Protein 6WGP (pdb70)

B-factor: mean 25.42, std 8.39, range [12.99, 67.72]

Organism: Xanthomonas campestris pv. campestris (NCBI:txid340)

Radius of gyration: 17.68 Å; Cα contacts (8 Å, |Δi|>4): 531; chains: 1; bounding box: 54×36×42 Å

CATH classification: 3.40.710.10

Structure (mmCIF, N/CA/C/O backbone):
data_6WGP
#
_entry.id   6WGP
#
_cell.length_a   97.262
_cell.length_b   66.894
_cell.length_c   43.895
_cell.angle_alpha   90.000
_cell.angle_beta   112.656
_cell.angle_gamma   90.000
#
_symmetry.space_group_name_H-M   'C 1 2 1'
#
loop_
_entity.id
_entity.type
_entity.pdbx_description
1 polymer Beta-lactamase
2 non-polymer 2-AMINO-2-HYDROXYMETHYL-PROPANE-1,3-DIOL
3 non-polymer 'FORMIC ACID'
4 non-polymer 1,2-ETHANEDIOL
5 water water
#
loop_
_atom_site.group_PDB
_atom_site.id
_atom_site.type_symbol
_atom_site.label_atom_id
_atom_site.label_alt_id
_atom_site.label_comp_id
_atom_site.label_asym_id
_atom_site.label_entity_id
_atom_site.label_seq_id
_atom_site.pdbx_PDB_ins_code
_atom_site.Cartn_x
_atom_site.Cartn_y
_atom_site.Cartn_z
_atom_site.occupancy
_atom_site.B_iso_or_equiv
_atom_site.auth_seq_id
_atom_site.auth_comp_id
_atom_site.auth_asym_id
_atom_site.auth_atom_id
_atom_site.pdbx_PDB_model_num
ATOM 1 N N . VAL A 1 7 ? 52.34377 -15.31210 -8.00931 1.000 65.92805 29 VAL A N 1
ATOM 2 C CA . VAL A 1 7 ? 52.53434 -13.91822 -7.62798 1.000 59.58869 29 VAL A CA 1
ATOM 3 C C . VAL A 1 7 ? 51.31848 -13.38446 -6.87018 1.000 53.19956 29 VAL A C 1
ATOM 4 O O . VAL A 1 7 ? 50.33054 -14.08892 -6.68375 1.000 53.76136 29 VAL A O 1
ATOM 8 N N . VAL A 1 8 ? 51.42006 -12.12898 -6.43632 1.000 45.36728 30 VAL A N 1
ATOM 9 C CA . VAL A 1 8 ? 50.31576 -11.43242 -5.78649 1.000 38.64878 30 VAL A CA 1
ATOM 10 C C . VAL A 1 8 ? 49.21645 -11.16819 -6.80903 1.000 37.07679 30 VAL A C 1
ATOM 11 O O . VAL A 1 8 ? 49.47214 -10.59216 -7.87354 1.000 43.67464 30 VAL A O 1
ATOM 15 N N . ASN A 1 9 ? 47.98675 -11.58043 -6.49703 1.000 31.48004 31 ASN A N 1
ATOM 16 C CA . ASN A 1 9 ? 46.87492 -11.34973 -7.40993 1.000 33.67761 31 ASN A CA 1
ATOM 17 C C . ASN A 1 9 ? 46.01248 -10.17713 -6.94507 1.000 29.72468 31 ASN A C 1
ATOM 18 O O . ASN A 1 9 ? 46.28026 -9.51761 -5.93507 1.000 29.01829 31 ASN A O 1
ATOM 23 N N . VAL A 1 10 ? 44.93167 -9.92942 -7.68803 1.000 33.14672 32 VAL A N 1
ATOM 24 C CA . VAL A 1 10 ? 44.05911 -8.81198 -7.35143 1.000 34.78507 32 VAL A CA 1
ATOM 25 C C . VAL A 1 10 ? 43.31230 -9.06707 -6.04387 1.000 29.14017 32 VAL A C 1
ATOM 26 O O . VAL A 1 10 ? 43.08613 -8.13183 -5.25775 1.000 32.29525 32 VAL A O 1
ATOM 30 N N . ASP A 1 11 ? 42.94808 -10.32609 -5.75602 1.000 29.49618 33 ASP A N 1
ATOM 31 C CA . ASP A 1 11 ? 42.32543 -10.63834 -4.46718 1.000 30.86069 33 ASP A CA 1
ATOM 32 C C . ASP A 1 11 ? 43.29283 -10.38241 -3.31458 1.000 30.09937 33 ASP A C 1
ATOM 33 O O . ASP A 1 11 ? 42.89463 -9.87319 -2.25703 1.000 27.69816 33 ASP A O 1
ATOM 38 N N . ASP A 1 12 ? 44.56449 -10.76085 -3.49562 1.000 27.14540 34 ASP A N 1
ATOM 39 C CA . ASP A 1 12 ? 45.57909 -10.48157 -2.48089 1.000 25.80156 34 ASP A CA 1
ATOM 40 C C . ASP A 1 12 ? 45.69707 -8.98397 -2.23624 1.000 25.39311 34 ASP A C 1
ATOM 41 O O . ASP A 1 12 ? 45.86178 -8.53822 -1.09664 1.000 24.47077 34 ASP A O 1
ATOM 54 N N . LEU A 1 14 ? 43.50969 -6.63456 -2.75207 1.000 22.77689 36 LEU A N 1
ATOM 55 C CA . LEU A 1 14 ? 42.30971 -6.14217 -2.07686 1.000 21.81055 36 LEU A CA 1
ATOM 56 C C . LEU A 1 14 ? 42.34010 -6.46476 -0.58627 1.000 25.08331 36 LEU A C 1
ATOM 57 O O . LEU A 1 14 ? 42.11842 -5.58609 0.25374 1.000 23.41896 36 LEU A O 1
ATOM 62 N N . ARG A 1 15 ? 42.66607 -7.71506 -0.23433 1.000 22.56161 37 ARG A N 1
ATOM 63 C CA A ARG A 1 15 ? 42.76276 -8.07368 1.17656 0.500 24.79236 37 ARG A CA 1
ATOM 64 C CA B ARG A 1 15 ? 42.76174 -8.07401 1.17613 0.500 24.78899 37 ARG A CA 1
ATOM 65 C C . ARG A 1 15 ? 43.83783 -7.25681 1.88092 1.000 22.64387 37 ARG A C 1
ATOM 66 O O . ARG A 1 15 ? 43.64016 -6.80803 3.02146 1.000 23.98553 37 ARG A O 1
ATOM 81 N N . ALA A 1 16 ? 44.98042 -7.04106 1.21278 1.000 21.79485 38 ALA A N 1
ATOM 82 C CA . ALA A 1 16 ? 46.05117 -6.26024 1.83043 1.000 23.01514 38 ALA A CA 1
ATOM 83 C C . ALA A 1 16 ? 45.63389 -4.80884 2.06092 1.000 23.92097 38 ALA A C 1
ATOM 84 O O . ALA A 1 16 ? 45.98544 -4.22325 3.08887 1.000 24.78504 38 ALA A O 1
ATOM 86 N N . ARG A 1 17 ? 44.89220 -4.20472 1.11425 1.000 24.58256 39 ARG A N 1
ATOM 87 C CA . ARG A 1 17 ? 44.44772 -2.82324 1.30883 1.000 23.57432 39 ARG A CA 1
ATOM 88 C C . ARG A 1 17 ? 43.55227 -2.69910 2.53766 1.000 24.11362 39 ARG A C 1
ATOM 89 O O . ARG A 1 17 ? 43.73569 -1.80154 3.37149 1.000 25.34734 39 ARG A O 1
ATOM 97 N N . TRP A 1 18 ? 42.60338 -3.61627 2.68307 1.000 21.35885 40 TRP A N 1
ATOM 98 C CA . TRP A 1 18 ? 41.70662 -3.58609 3.82879 1.000 21.38164 40 TRP A CA 1
ATOM 99 C C . TRP A 1 18 ? 42.47255 -3.82648 5.13319 1.000 20.32638 40 TRP A C 1
ATOM 100 O O . TRP A 1 18 ? 42.14522 -3.23176 6.16780 1.000 22.15428 40 TRP A O 1
ATOM 111 N N . ALA A 1 19 ? 43.50932 -4.66713 5.09101 1.000 20.90730 41 ALA A N 1
ATOM 112 C CA . ALA A 1 19 ? 44.32459 -4.90136 6.27933 1.000 23.98203 41 ALA A CA 1
ATOM 113 C C . ALA A 1 19 ? 45.13939 -3.66221 6.64948 1.000 23.26370 41 ALA A C 1
ATOM 114 O O . ALA A 1 19 ? 45.31543 -3.35722 7.84290 1.000 26.40110 41 ALA A O 1
ATOM 116 N N . GLU A 1 20 ? 45.67127 -2.95256 5.63957 1.000 23.14340 42 GLU A N 1
ATOM 117 C CA . GLU A 1 20 ? 46.42886 -1.72327 5.89393 1.000 25.87062 42 GLU A CA 1
ATOM 118 C C . GLU A 1 20 ? 45.53704 -0.64132 6.49246 1.000 24.16012 42 GLU A C 1
ATOM 119 O O . GLU A 1 20 ? 45.97012 0.09158 7.39453 1.000 27.21294 42 GLU A O 1
ATOM 125 N N . ILE A 1 21 ? 44.31935 -0.47846 5.95308 1.000 22.49639 43 ILE A N 1
ATOM 126 C CA . ILE A 1 21 ? 43.39335 0.49296 6.53289 1.000 22.20887 43 ILE A CA 1
ATOM 127 C C . ILE A 1 21 ? 43.15547 0.18911 8.00215 1.000 24.56978 43 ILE A C 1
ATOM 128 O O . ILE A 1 21 ? 43.27030 1.07183 8.85924 1.000 26.73319 43 ILE A O 1
ATOM 133 N N . GLN A 1 22 ? 42.87082 -1.07811 8.31539 1.000 24.14028 44 GLN A N 1
ATOM 134 C CA . GLN A 1 22 ? 42.62590 -1.48714 9.69799 1.000 22.72591 44 GLN A CA 1
ATOM 135 C C . GLN A 1 22 ? 43.85296 -1.24714 10.57797 1.000 25.56659 44 GLN A C 1
ATOM 136 O O . GLN A 1 22 ? 43.73101 -0.82567 11.73811 1.000 28.53280 44 GLN A O 1
ATOM 142 N N . ARG A 1 23 ? 45.04492 -1.52859 10.05611 1.000 25.59400 45 ARG A N 1
ATOM 143 C CA . ARG A 1 23 ? 46.25925 -1.26450 10.82029 1.000 27.94261 45 ARG A CA 1
ATOM 144 C C . ARG A 1 23 ? 46.38879 0.21601 11.16670 1.000 29.54970 45 ARG A C 1
ATOM 145 O O . ARG A 1 23 ? 46.85130 0.55927 12.26036 1.000 35.53600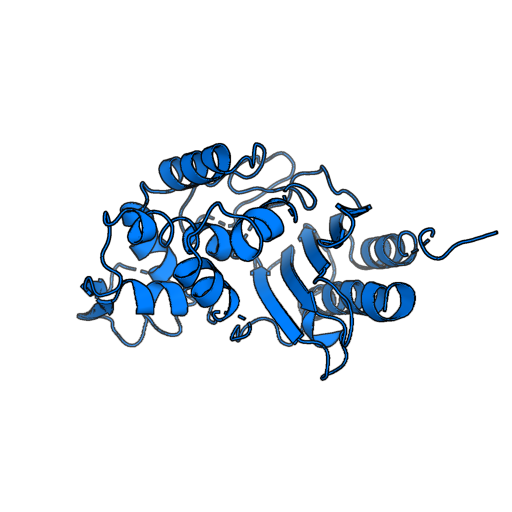 45 ARG A O 1
ATOM 153 N N . GLY A 1 24 ? 45.94461 1.10360 10.27215 1.000 27.40642 46 GLY A N 1
ATOM 154 C CA . GLY A 1 24 ? 46.01344 2.52937 10.54443 1.000 27.27032 46 GLY A CA 1
ATOM 155 C C . GLY A 1 24 ? 44.92724 3.05898 11.46251 1.000 28.47194 46 GLY A C 1
ATOM 156 O O . GLY A 1 24 ? 45.17457 3.98881 12.23706 1.000 32.84438 46 GLY A O 1
ATOM 157 N N . THR A 1 25 ? 43.72554 2.49131 11.40641 1.000 26.78628 47 THR A N 1
ATOM 158 C CA . THR A 1 25 ? 42.64049 3.06399 12.19469 1.000 26.22571 47 THR A CA 1
ATOM 159 C C . THR A 1 25 ? 42.66014 2.62038 13.64613 1.000 30.59182 47 THR A C 1
ATOM 160 O O . THR A 1 25 ? 42.08374 3.30797 14.49251 1.000 30.03747 47 THR A O 1
ATOM 164 N N . GLY A 1 26 ? 43.27279 1.47396 13.94025 1.000 26.62328 48 GLY A N 1
ATOM 165 C CA . GLY A 1 26 ? 43.03790 0.76965 15.18613 1.000 29.34203 48 GLY A CA 1
ATOM 166 C C . GLY A 1 26 ? 41.66705 0.09796 15.11962 1.000 27.65198 48 GLY A C 1
ATOM 167 O O . GLY A 1 26 ? 40.93948 0.20421 14.13124 1.000 30.06341 48 GLY A O 1
ATOM 168 N N . GLY A 1 27 ? 41.32877 -0.64514 16.16736 1.000 31.39905 49 GLY A N 1
ATOM 169 C CA . GLY A 1 27 ? 40.00326 -1.27178 16.17275 1.000 27.88290 49 GLY A CA 1
ATOM 170 C C . GLY A 1 27 ? 39.92290 -2.42616 15.18255 1.000 29.45191 49 GLY A C 1
ATOM 171 O O . GLY A 1 27 ? 40.92440 -3.04120 14.80096 1.000 33.07240 49 GLY A O 1
ATOM 172 N N . ARG A 1 28 ? 38.69584 -2.72090 14.76754 1.000 24.01134 50 ARG A N 1
ATOM 173 C CA . ARG A 1 28 ? 38.42862 -3.78030 13.80426 1.000 21.07356 50 ARG A CA 1
ATOM 174 C C . ARG A 1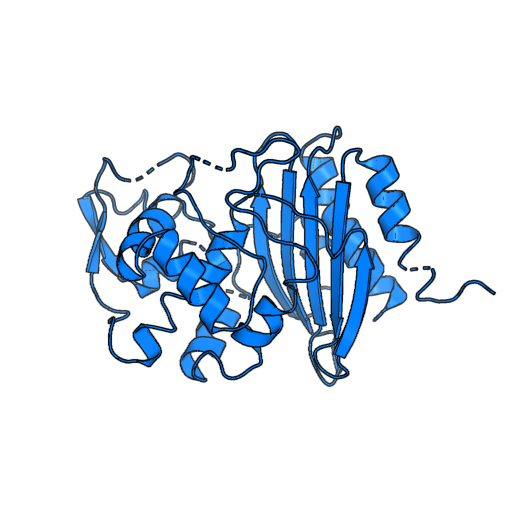 28 ? 37.68081 -3.18769 12.62114 1.000 22.67415 50 ARG A C 1
ATOM 175 O O . ARG A 1 28 ? 36.68316 -2.47688 12.80514 1.000 23.97896 50 ARG A O 1
ATOM 183 N N . LEU A 1 29 ? 38.15138 -3.49407 11.41322 1.000 20.64704 51 LEU A N 1
ATOM 184 C CA . LEU A 1 29 ? 37.43240 -3.14292 10.19329 1.000 19.09165 51 LEU A CA 1
ATOM 185 C C . LEU A 1 29 ? 36.89320 -4.42501 9.58231 1.000 22.19489 51 LEU A C 1
ATOM 186 O O . LEU A 1 29 ? 37.66406 -5.28854 9.15396 1.000 22.24365 51 LEU A O 1
ATOM 191 N N . GLY A 1 30 ? 35.56918 -4.55650 9.54372 1.000 19.89002 52 GLY A N 1
ATOM 192 C CA . GLY A 1 30 ? 34.93877 -5.67035 8.86830 1.000 19.34169 52 GLY A CA 1
ATOM 193 C C . GLY A 1 30 ? 34.36564 -5.20498 7.54715 1.000 20.08125 52 GLY A C 1
ATOM 194 O O . GLY A 1 30 ? 33.71793 -4.16126 7.47512 1.000 20.36649 52 GLY A O 1
ATOM 195 N N . THR A 1 31 ? 34.67706 -5.95296 6.49304 1.000 16.08697 53 THR A N 1
ATOM 196 C CA . THR A 1 31 ? 34.14366 -5.64589 5.17465 1.000 17.01437 53 THR A CA 1
ATOM 197 C C . THR A 1 31 ? 33.63150 -6.90921 4.50541 1.000 17.30373 53 THR A C 1
ATOM 198 O O . THR A 1 31 ? 34.06639 -8.03162 4.80290 1.000 17.87067 53 THR A O 1
ATOM 202 N N . CYS A 1 32 ? 32.70221 -6.69948 3.57515 1.000 16.97433 54 CYS A N 1
ATOM 203 C CA . CYS A 1 32 ? 32.27118 -7.77259 2.69556 1.000 17.33080 54 CYS A CA 1
ATOM 204 C C . CYS A 1 32 ? 31.88395 -7.16041 1.35156 1.000 18.17509 54 CYS A C 1
ATOM 205 O O . CYS A 1 32 ? 31.11064 -6.19720 1.30651 1.000 17.83562 54 CYS A O 1
ATOM 208 N N . LEU A 1 33 ? 32.49010 -7.65818 0.27425 1.000 17.09721 55 LEU A N 1
ATOM 209 C CA . LEU A 1 33 ? 32.10062 -7.30039 -1.08459 1.000 15.32752 55 LEU A CA 1
ATOM 210 C C . LEU A 1 33 ? 31.46987 -8.53211 -1.71676 1.000 16.83007 55 LEU A C 1
ATOM 211 O O . LEU A 1 33 ? 32.09506 -9.59510 -1.76193 1.000 17.63962 55 LEU A O 1
ATOM 216 N N . LEU A 1 34 ? 30.23343 -8.39513 -2.20771 1.000 15.04117 56 LEU A N 1
ATOM 217 C CA . LEU A 1 34 ? 29.46761 -9.50798 -2.76220 1.000 18.93210 56 LEU A CA 1
ATOM 218 C C . LEU A 1 34 ? 28.98679 -9.14635 -4.16181 1.000 18.38306 56 LEU A C 1
ATOM 219 O O . LEU A 1 34 ? 28.29701 -8.14056 -4.34379 1.000 19.26558 56 LEU A O 1
ATOM 224 N N . ASP A 1 35 ? 29.37603 -9.94984 -5.15608 1.000 17.38153 57 ASP A N 1
ATOM 225 C CA . ASP A 1 35 ? 28.95206 -9.71504 -6.53190 1.000 16.44820 57 ASP A CA 1
ATOM 226 C C . ASP A 1 35 ? 27.57305 -10.34506 -6.70795 1.000 18.65985 57 ASP A C 1
ATOM 227 O O . ASP A 1 35 ? 27.42993 -11.57303 -6.62429 1.000 21.49019 57 ASP A O 1
ATOM 232 N N . SER A 1 36 ? 26.53338 -9.51756 -6.92627 1.000 17.13619 58 SER A N 1
ATOM 233 C CA . SER A 1 36 ? 25.18273 -10.08052 -7.01921 1.000 19.86731 58 SER A CA 1
ATOM 234 C C . SER A 1 36 ? 24.96500 -10.83951 -8.31680 1.000 19.31860 58 SER A C 1
ATOM 235 O O . SER A 1 36 ? 23.95229 -11.54298 -8.44559 1.000 23.31485 58 SER A O 1
ATOM 238 N N . GLY A 1 37 ? 25.87566 -10.70721 -9.26717 1.000 19.85952 59 GLY A N 1
ATOM 239 C CA . GLY A 1 37 ? 25.73494 -11.41052 -10.53027 1.000 21.22639 59 GLY A CA 1
ATOM 240 C C . GLY A 1 37 ? 26.23550 -12.83506 -10.45597 1.000 26.64713 59 GLY A C 1
ATOM 241 O O . GLY A 1 37 ? 25.54304 -13.77168 -10.86184 1.000 32.70615 59 GLY A O 1
ATOM 242 N N . SER A 1 38 ? 27.43662 -13.01461 -9.91163 1.000 20.53753 60 SER A N 1
ATOM 243 C CA . SER A 1 38 ? 28.07208 -14.32009 -9.87198 1.000 21.89081 60 SER A CA 1
ATOM 244 C C . SER A 1 38 ? 28.02312 -14.97839 -8.50021 1.000 21.60300 60 SER A C 1
ATOM 245 O O . SER A 1 38 ? 28.25503 -16.19275 -8.41207 1.000 22.99175 60 SER A O 1
ATOM 248 N N . GLY A 1 39 ? 27.73304 -14.22214 -7.44176 1.000 20.54192 61 GLY A N 1
ATOM 249 C CA . GLY A 1 39 ? 27.81231 -14.72321 -6.07586 1.000 20.85679 61 GLY A CA 1
ATOM 250 C C . GLY A 1 39 ? 29.20775 -14.72197 -5.47951 1.000 18.17850 61 GLY A C 1
ATOM 251 O O . GLY A 1 39 ? 29.36797 -15.08579 -4.30584 1.000 21.86306 61 GLY A O 1
ATOM 252 N N . TRP A 1 40 ? 30.21745 -14.32743 -6.23748 1.000 19.98705 62 TRP A N 1
ATOM 253 C CA . TRP A 1 40 ? 31.55473 -14.24754 -5.67369 1.000 18.83566 62 TRP A CA 1
ATOM 254 C C . TRP A 1 40 ? 31.57712 -13.27697 -4.49664 1.000 19.35573 62 TRP A C 1
ATOM 255 O O . TRP A 1 40 ? 30.90101 -12.24524 -4.50862 1.000 18.34982 62 TRP A O 1
ATOM 266 N N . ARG A 1 41 ? 32.38019 -13.60576 -3.48190 1.000 19.19361 63 ARG A N 1
ATOM 267 C CA . ARG A 1 41 ? 32.39399 -12.84930 -2.23388 1.000 16.55369 63 ARG A CA 1
ATOM 268 C C . ARG A 1 41 ? 33.80904 -12.78111 -1.67630 1.000 21.63327 63 ARG A C 1
ATOM 269 O O . ARG A 1 41 ? 34.55678 -13.76012 -1.75511 1.000 24.09374 63 ARG A O 1
ATOM 277 N N . ILE A 1 42 ? 34.17953 -11.63016 -1.10775 1.000 18.43953 64 ILE A N 1
ATOM 278 C CA . ILE A 1 42 ? 35.47362 -11.49574 -0.42965 1.000 18.10594 64 ILE A CA 1
ATOM 279 C C . ILE A 1 42 ? 35.30919 -10.51913 0.72841 1.000 19.29693 64 ILE A C 1
ATOM 280 O O . ILE A 1 42 ? 34.44392 -9.64085 0.69729 1.000 21.14630 64 ILE A O 1
ATOM 285 N N . GLY A 1 43 ? 36.13620 -10.66648 1.76771 1.000 18.84963 65 GLY A N 1
ATOM 286 C CA . GLY A 1 43 ? 35.87381 -9.81841 2.91482 1.000 19.54655 65 GLY A CA 1
ATOM 287 C C . GLY A 1 43 ? 37.02871 -9.85231 3.88923 1.000 20.41869 65 GLY A C 1
ATOM 288 O O . GLY A 1 43 ? 38.02846 -10.54692 3.68463 1.000 23.37540 65 GLY A O 1
ATOM 289 N N . GLN A 1 44 ? 36.86353 -9.07074 4.95714 1.000 19.95441 66 GLN A N 1
ATOM 290 C CA . GLN A 1 44 ? 37.77360 -9.06784 6.09467 1.000 19.90422 66 GLN A CA 1
ATOM 291 C C . GLN A 1 44 ? 36.91087 -9.10144 7.34271 1.000 18.95537 66 GLN A C 1
ATOM 292 O O . GLN A 1 44 ? 35.95754 -8.31708 7.46236 1.000 20.53186 66 GLN A O 1
ATOM 298 N N . ARG A 1 45 ? 37.23418 -10.00999 8.26566 1.000 19.49482 67 ARG A N 1
ATOM 299 C CA . ARG A 1 45 ? 36.42855 -10.20238 9.46886 1.000 20.47472 67 ARG A CA 1
ATOM 300 C C . ARG A 1 45 ? 34.95062 -10.37370 9.13805 1.000 20.56419 67 ARG A C 1
ATOM 301 O O . ARG A 1 45 ? 34.06871 -9.93835 9.90721 1.000 22.02629 67 ARG A O 1
ATOM 309 N N . GLU A 1 46 ? 34.66421 -11.00699 7.99344 1.000 21.64477 68 GLU A N 1
ATOM 310 C CA . GLU A 1 46 ? 33.29992 -10.93173 7.47303 1.000 20.82961 68 GLU A CA 1
ATOM 311 C C . GLU A 1 46 ? 32.27519 -11.70132 8.31056 1.000 21.07826 68 GLU A C 1
ATOM 312 O O . GLU A 1 46 ? 31.07333 -11.46634 8.15291 1.000 22.42815 68 GLU A O 1
ATOM 318 N N . ASN A 1 47 ? 32.70932 -12.58403 9.20430 1.000 21.60265 69 ASN A N 1
ATOM 319 C CA . ASN A 1 47 ? 31.80007 -13.34813 10.04757 1.000 26.16257 69 ASN A CA 1
ATOM 320 C C . ASN A 1 47 ? 31.81595 -12.89281 11.50027 1.000 26.96354 69 ASN A C 1
ATOM 321 O O . ASN A 1 47 ? 31.14920 -13.51347 12.34368 1.000 31.36948 69 ASN A O 1
ATOM 326 N N . GLU A 1 48 ? 32.52648 -11.80995 11.80989 1.000 22.77570 70 GLU A N 1
ATOM 327 C CA 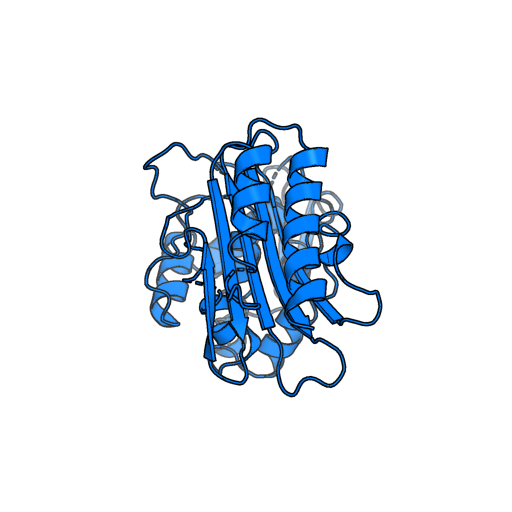. GLU A 1 48 ? 32.57805 -11.26164 13.15755 1.000 25.79374 70 GLU A CA 1
ATOM 328 C C . GLU A 1 48 ? 31.42910 -10.27930 13.38599 1.000 20.88947 70 GLU A C 1
ATOM 329 O O . GLU A 1 48 ? 30.93044 -9.64173 12.45541 1.000 20.36053 70 GLU A O 1
ATOM 335 N N . ARG A 1 49 ? 31.03086 -10.15096 14.65391 1.000 24.28751 71 ARG A N 1
ATOM 336 C CA . ARG A 1 49 ? 29.94865 -9.25168 15.01647 1.000 23.18160 71 ARG A CA 1
ATOM 337 C C . ARG A 1 49 ? 30.42967 -7.80993 15.16229 1.000 20.33509 71 ARG A C 1
ATOM 338 O O . ARG A 1 49 ? 31.48192 -7.54485 15.77231 1.000 23.92083 71 ARG A O 1
ATOM 346 N N . PHE A 1 50 ? 29.65148 -6.88384 14.59738 1.000 20.79628 72 PHE A N 1
ATOM 347 C CA . PHE A 1 50 ? 29.86140 -5.45214 14.74814 1.000 19.31900 72 PHE A CA 1
ATOM 348 C C . PHE A 1 50 ? 28.55627 -4.78126 15.14903 1.000 20.61432 72 PHE A C 1
ATOM 349 O O . PHE A 1 50 ? 27.48356 -5.20134 14.70891 1.000 21.27870 72 PHE A O 1
ATOM 357 N N . PRO A 1 51 ? 28.62751 -3.67743 15.89073 1.000 19.58204 73 PRO A N 1
ATOM 358 C CA . PRO A 1 51 ? 27.41267 -2.90688 16.18910 1.000 20.08245 73 PRO A CA 1
ATOM 359 C C . PRO A 1 51 ? 26.90051 -2.21675 14.93283 1.000 20.59145 73 PRO A C 1
ATOM 360 O O . PRO A 1 51 ? 27.67897 -1.68278 14.13507 1.000 20.39822 73 PRO A O 1
ATOM 372 N N . CYS A 1 53 ? 24.76448 0.43968 14.63543 1.000 19.36788 75 CYS A N 1
ATOM 373 C CA . CYS A 1 53 ? 24.36216 1.84443 14.68275 1.000 20.15044 75 CYS A CA 1
ATOM 374 C C . CYS A 1 53 ? 23.24094 2.08328 13.67223 1.000 19.35426 75 CYS A C 1
ATOM 375 O O . CYS A 1 53 ? 22.44246 1.17806 13.43421 1.000 19.07502 75 CYS A O 1
ATOM 378 N N . SER A 1 54 ? 23.21091 3.24418 13.00620 1.000 17.90380 76 SER A N 1
ATOM 379 C CA . SER A 1 54 ? 22.07712 3.54045 12.12509 1.000 18.18367 76 SER A CA 1
ATOM 380 C C . SER A 1 54 ? 21.96076 2.64569 10.89925 1.000 17.18561 76 SER A C 1
ATOM 381 O O . SER A 1 54 ? 20.98241 2.79799 10.15416 1.000 16.94126 76 SER A O 1
ATOM 384 N N . THR A 1 55 ? 22.90049 1.73027 10.63442 1.000 17.22406 77 THR A N 1
ATOM 385 C CA . THR A 1 55 ? 22.64084 0.85066 9.50475 1.000 16.89449 77 THR A CA 1
ATOM 386 C C . THR A 1 55 ? 21.41968 -0.02778 9.71546 1.000 18.58749 77 THR A C 1
ATOM 387 O O . THR A 1 55 ? 20.86001 -0.52285 8.72381 1.000 19.17426 77 THR A O 1
ATOM 391 N N . PHE A 1 56 ? 20.96075 -0.21156 10.96486 1.000 18.09290 78 PHE A N 1
ATOM 392 C CA . PHE A 1 56 ? 19.75353 -0.98860 11.17477 1.000 18.01264 78 PHE A CA 1
ATOM 393 C C . PHE A 1 56 ? 18.55720 -0.35259 10.49127 1.000 19.53116 78 PHE A C 1
ATOM 394 O O . PHE A 1 56 ? 17.56132 -1.04345 10.26257 1.000 19.69263 78 PHE A O 1
ATOM 402 N N . LYS A 1 57 ? 18.60679 0.95623 10.21352 1.000 16.12232 79 LYS A N 1
ATOM 403 C CA . LYS A 1 57 ? 17.43104 1.61327 9.63300 1.000 14.71268 79 LYS A CA 1
ATOM 404 C C . LYS A 1 57 ? 17.08871 1.07304 8.25745 1.000 17.78149 79 LYS A C 1
ATOM 405 O O . LYS A 1 57 ? 15.91652 1.10747 7.85852 1.000 16.72784 79 LYS A O 1
ATOM 411 N N . PHE A 1 58 ? 18.08928 0.60998 7.50040 1.000 14.97075 80 PHE A N 1
ATOM 412 C CA . PHE A 1 58 ? 17.82275 -0.08342 6.24660 1.000 15.22654 80 PHE A CA 1
ATOM 413 C C . PHE A 1 58 ? 16.89596 -1.28129 6.45520 1.000 15.99392 80 PHE A C 1
ATOM 414 O O . PHE A 1 58 ? 15.90799 -1.45658 5.71480 1.000 15.44595 80 PHE A O 1
ATOM 422 N N . VAL A 1 59 ? 17.19245 -2.12011 7.45565 1.000 17.15495 81 VAL A N 1
ATOM 423 C CA . VAL A 1 59 ? 16.34082 -3.29198 7.65048 1.000 16.70018 81 VAL A CA 1
ATOM 424 C C . VAL A 1 59 ? 14.99391 -2.89789 8.24696 1.00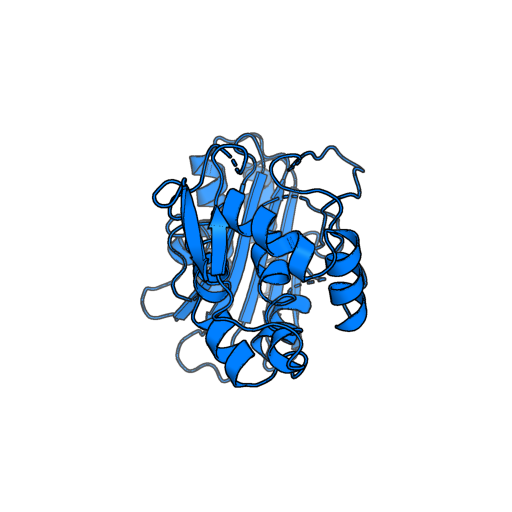0 17.35066 81 VAL A C 1
ATOM 425 O O . VAL A 1 59 ? 13.98602 -3.54121 7.96001 1.000 18.61225 81 VAL A O 1
ATOM 429 N N . LEU A 1 60 ? 14.94897 -1.83850 9.05700 1.000 15.19213 82 LEU A N 1
ATOM 430 C CA . LEU A 1 60 ? 13.66436 -1.37162 9.57996 1.000 14.96656 82 LEU A CA 1
ATOM 431 C C . LEU A 1 60 ? 12.75653 -0.90629 8.44168 1.000 15.55346 82 LEU A C 1
ATOM 432 O O . LEU A 1 60 ? 11.56263 -1.24193 8.40256 1.000 16.90829 82 LEU A O 1
ATOM 437 N N . ALA A 1 61 ? 13.28886 -0.10942 7.51189 1.000 15.76088 83 ALA A N 1
ATOM 438 C CA . ALA A 1 61 ? 12.43971 0.34056 6.40249 1.000 16.61583 83 ALA A CA 1
ATOM 439 C C . ALA A 1 61 ? 11.96381 -0.83789 5.55689 1.000 15.53896 83 ALA A C 1
ATOM 440 O O . ALA A 1 61 ? 10.79635 -0.87020 5.10950 1.000 15.68754 83 ALA A O 1
ATOM 442 N N . ALA A 1 62 ? 12.84233 -1.83302 5.35373 1.000 16.42551 84 ALA A N 1
ATOM 443 C CA A ALA A 1 62 ? 12.45201 -3.04235 4.63381 0.500 17.31765 84 ALA A CA 1
ATOM 444 C CA B ALA A 1 62 ? 12.45201 -3.04235 4.63381 0.500 17.31765 84 ALA A CA 1
ATOM 445 C C . ALA A 1 62 ? 11.33753 -3.80112 5.34858 1.000 17.71558 84 ALA A C 1
ATOM 446 O O . ALA A 1 62 ? 10.41342 -4.29995 4.69867 1.000 16.34870 84 ALA A O 1
ATOM 449 N N . ALA A 1 63 ? 11.42362 -3.91775 6.68333 1.000 15.56114 85 ALA A N 1
ATOM 450 C CA . ALA A 1 63 ? 10.36633 -4.56722 7.45901 1.000 14.93369 85 ALA A CA 1
ATOM 451 C C . ALA A 1 63 ? 9.03457 -3.83389 7.30332 1.000 17.32350 85 ALA A C 1
ATOM 452 O O . ALA A 1 63 ? 7.96345 -4.46717 7.22308 1.000 18.54736 85 ALA A O 1
ATOM 454 N N . VAL A 1 64 ? 9.07935 -2.49469 7.25965 1.000 16.36177 86 VAL A N 1
ATOM 455 C CA . VAL A 1 64 ? 7.85497 -1.72790 7.07469 1.000 16.19199 86 VAL A CA 1
ATOM 456 C C . VAL A 1 64 ? 7.27759 -2.03357 5.70397 1.000 14.95748 86 VAL A C 1
ATOM 457 O O . VAL A 1 64 ? 6.06331 -2.28071 5.54329 1.000 18.02246 86 VAL A O 1
ATOM 461 N N . LEU A 1 65 ? 8.14524 -2.05035 4.68512 1.000 14.61146 87 LEU A N 1
ATOM 462 C CA . LEU A 1 65 ? 7.64820 -2.31622 3.32783 1.000 14.57469 87 LEU A CA 1
ATOM 463 C C . LEU A 1 65 ? 7.10729 -3.73225 3.18310 1.000 17.29379 87 LEU A C 1
ATOM 464 O O . LEU A 1 65 ? 6.14783 -3.95165 2.41934 1.000 18.36028 87 LEU A O 1
ATOM 469 N N . GLN A 1 66 ? 7.66425 -4.69964 3.90523 1.000 18.08113 88 GLN A N 1
ATOM 470 C CA A GLN A 1 66 ? 7.10792 -6.03801 3.79289 0.430 17.36741 88 GLN A CA 1
ATOM 471 C CA B GLN A 1 66 ? 7.13536 -6.06225 3.86632 0.570 16.94920 88 GLN A CA 1
ATOM 472 C C . GLN A 1 66 ? 5.69313 -6.09218 4.34729 1.000 18.11212 88 GLN A C 1
ATOM 473 O O . GLN A 1 66 ? 4.85252 -6.80498 3.78824 1.000 19.78333 88 GLN A O 1
ATOM 484 N N . ARG A 1 67 ? 5.39327 -5.31753 5.39514 1.000 17.09339 89 ARG A N 1
ATOM 485 C CA . ARG A 1 67 ? 4.01517 -5.25522 5.87151 1.000 16.78029 89 ARG A CA 1
ATOM 486 C C . ARG A 1 67 ? 3.13149 -4.54524 4.85565 1.000 18.36872 89 ARG A C 1
ATOM 487 O O . ARG A 1 67 ? 1.96634 -4.91568 4.67272 1.000 21.49036 89 ARG A O 1
ATOM 495 N N . VAL A 1 68 ? 3.67433 -3.52402 4.18543 1.000 19.28125 90 VAL A N 1
ATOM 496 C CA . VAL A 1 68 ? 2.94244 -2.87194 3.10109 1.000 18.91599 90 VAL A CA 1
ATOM 497 C C . VAL A 1 68 ? 2.62812 -3.87398 1.99600 1.000 17.86620 90 VAL A C 1
ATOM 498 O O . VAL A 1 68 ? 1.49677 -3.90678 1.45987 1.000 20.15205 90 VAL A O 1
ATOM 502 N N . ASP A 1 69 ? 3.61254 -4.71443 1.64333 1.000 19.17122 91 ASP A N 1
ATOM 503 C CA . ASP A 1 69 ? 3.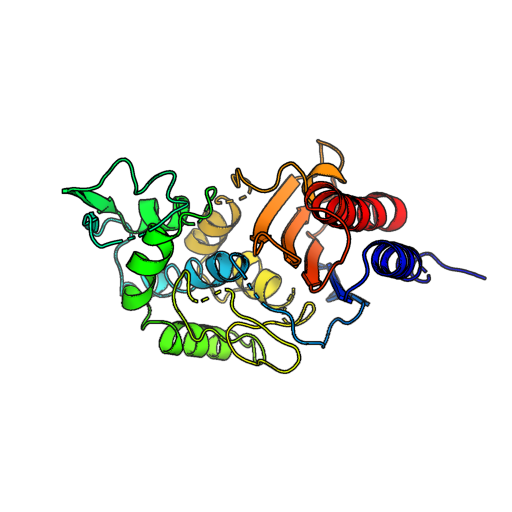44171 -5.71738 0.58237 1.000 19.60443 91 ASP A CA 1
ATOM 504 C C . ASP A 1 69 ? 2.30207 -6.69349 0.87353 1.000 20.03515 91 ASP A C 1
ATOM 505 O O . ASP A 1 69 ? 1.73889 -7.28679 -0.05712 1.000 22.87987 91 ASP A O 1
ATOM 510 N N . LYS A 1 70 ? 2.00022 -6.92172 2.14398 1.000 22.42502 92 LYS A N 1
ATOM 511 C CA . LYS A 1 70 ? 0.95028 -7.82442 2.57008 1.000 27.39724 92 LYS A CA 1
ATOM 512 C C . LYS A 1 70 ? -0.34770 -7.08754 2.85303 1.000 24.09268 92 LYS A C 1
ATOM 513 O O . LYS A 1 70 ? -1.31016 -7.70578 3.33740 1.000 25.17828 92 LYS A O 1
ATOM 518 N N . GLY A 1 71 ? -0.39479 -5.77441 2.60564 1.000 21.32192 93 GLY A N 1
ATOM 519 C CA . GLY A 1 71 ? -1.63368 -5.04569 2.83548 1.000 21.04869 93 GLY A CA 1
ATOM 520 C C . GLY A 1 71 ? -1.95991 -4.83558 4.29821 1.000 21.99221 93 GLY A C 1
ATOM 521 O O . GLY A 1 71 ? -3.10615 -4.53251 4.63780 1.000 22.93077 93 GLY A O 1
ATOM 522 N N . GLU A 1 72 ? -0.96629 -4.98445 5.18217 1.000 23.04172 94 GLU A N 1
ATOM 523 C CA . GLU A 1 72 ? -1.17190 -4.84640 6.61248 1.000 21.57572 94 GLU A CA 1
ATOM 524 C C . GLU A 1 72 ? -0.87170 -3.44910 7.13243 1.000 25.33330 94 GLU A C 1
ATOM 525 O O . GLU A 1 72 ? -1.27865 -3.12699 8.24557 1.000 29.01028 94 GLU A O 1
ATOM 531 N N . LEU A 1 73 ? -0.14987 -2.63353 6.37261 1.000 25.63394 95 LEU A N 1
ATOM 532 C CA A LEU A 1 73 ? 0.13104 -1.26237 6.75473 0.490 22.19013 95 LEU A CA 1
ATOM 533 C CA B LEU A 1 73 ? 0.17491 -1.26244 6.74330 0.510 22.29976 95 LEU A CA 1
ATOM 534 C C . LEU A 1 73 ? -0.04838 -0.37560 5.53332 1.000 20.68376 95 LEU A C 1
ATOM 535 O O . LEU A 1 73 ? 0.25690 -0.78037 4.40660 1.000 22.05965 95 LEU A O 1
ATOM 544 N N . ARG A 1 74 ? -0.53980 0.83772 5.77130 1.000 21.13988 96 ARG A N 1
ATOM 545 C CA . ARG A 1 74 ? -0.69715 1.84340 4.72392 1.000 21.72770 96 ARG A CA 1
ATOM 546 C C . ARG A 1 74 ? 0.46087 2.82853 4.78374 1.000 20.34987 96 ARG A C 1
ATOM 547 O O . ARG A 1 74 ? 0.77980 3.35536 5.85652 1.000 22.15734 96 ARG A O 1
ATOM 555 N N . LEU A 1 75 ? 1.11849 3.04302 3.63537 1.000 22.35986 97 LEU A N 1
ATOM 556 C CA . LEU A 1 75 ? 2.17687 4.04893 3.55819 1.000 23.66949 97 LEU A CA 1
ATOM 557 C C . LEU A 1 75 ? 1.65274 5.44859 3.84960 1.000 25.38113 97 LEU A C 1
ATOM 558 O O . LEU A 1 75 ? 2.42071 6.30806 4.27829 1.000 21.83295 97 LEU A O 1
ATOM 563 N N . THR A 1 76 ? 0.35661 5.69026 3.66450 1.000 23.62882 98 THR A N 1
ATOM 564 C CA . THR A 1 76 ? -0.23236 6.99637 3.91410 1.000 23.12867 98 THR A CA 1
ATOM 565 C C . THR A 1 76 ? -0.75937 7.15768 5.33643 1.000 25.54533 98 THR A C 1
ATOM 566 O O . THR A 1 76 ? -1.27590 8.23545 5.66433 1.000 26.57826 98 THR A O 1
ATOM 570 N N . GLN A 1 77 ? -0.62040 6.14351 6.20000 1.000 21.43896 99 GLN A N 1
ATOM 571 C CA . GLN A 1 77 ? -1.06926 6.29675 7.58267 1.000 21.80927 99 GLN A CA 1
ATOM 572 C C . GLN A 1 77 ? -0.29254 7.42392 8.25394 1.000 24.97678 99 GLN A C 1
ATOM 573 O O . GLN A 1 77 ? 0.94763 7.46315 8.20046 1.000 22.18789 99 GLN A O 1
ATOM 579 N N . GLN A 1 78 ? -1.02567 8.34781 8.86244 1.000 27.36400 100 GLN A N 1
ATOM 580 C CA . GLN A 1 78 ? -0.42886 9.46932 9.57326 1.000 22.68028 100 GLN A CA 1
ATOM 581 C C . GLN A 1 78 ? -0.05423 9.05657 10.99041 1.000 23.41015 100 GLN A C 1
ATOM 582 O O . GLN A 1 78 ? -0.88788 8.54183 11.74776 1.000 25.73323 100 GLN A O 1
ATOM 588 N N . ILE A 1 79 ? 1.19213 9.32994 11.36308 1.000 21.16211 101 ILE A N 1
ATOM 589 C CA . ILE A 1 79 ? 1.73913 9.00293 12.67881 1.000 21.21174 101 ILE A CA 1
ATOM 590 C C . ILE A 1 79 ? 1.99175 10.31934 13.40331 1.000 26.19647 101 ILE A C 1
ATOM 591 O O . ILE A 1 79 ? 2.70179 11.19137 12.88151 1.000 25.71962 101 ILE A O 1
ATOM 596 N N . LYS A 1 80 ? 1.42838 10.46338 14.60425 1.000 24.93418 102 LYS A N 1
ATOM 597 C CA . LYS A 1 80 ? 1.63960 11.67779 15.38113 1.000 25.85371 102 LYS A CA 1
ATOM 598 C C . LYS A 1 80 ? 3.08934 11.77870 15.84511 1.000 25.59169 102 LYS A C 1
ATOM 599 O O . LYS A 1 80 ? 3.70611 10.78405 16.24132 1.000 27.08931 102 LYS A O 1
ATOM 603 N N . ILE A 1 81 ? 3.64340 12.98629 15.76281 1.000 25.67388 103 ILE A N 1
ATOM 604 C CA . ILE A 1 81 ? 4.98396 13.27444 16.25634 1.000 23.14369 103 ILE A CA 1
ATOM 605 C C . ILE A 1 81 ? 4.83384 14.16080 17.48209 1.000 28.71111 103 ILE A C 1
ATOM 606 O O . ILE A 1 81 ? 4.31772 15.28202 17.38983 1.000 28.59588 103 ILE A O 1
ATOM 611 N N . ARG A 1 82 ? 5.28659 13.66141 18.62260 1.000 27.31604 104 ARG A N 1
ATOM 612 C CA . ARG A 1 82 ? 5.12033 14.33995 19.89341 1.000 28.69327 104 ARG A CA 1
ATOM 613 C C . ARG A 1 82 ? 6.45925 14.86032 20.40239 1.000 30.03642 104 ARG A C 1
ATOM 614 O O . ARG A 1 82 ? 7.52679 14.36769 20.03401 1.000 29.22360 104 ARG A O 1
ATOM 618 N N . ALA A 1 83 ? 6.39079 15.87403 21.26706 1.000 32.13644 105 ALA A N 1
ATOM 619 C CA . ALA A 1 83 ? 7.61352 16.43688 21.83661 1.000 34.33751 105 ALA A CA 1
ATOM 620 C C . ALA A 1 83 ? 8.44363 15.37198 22.54737 1.000 33.54196 105 ALA A C 1
ATOM 621 O O . ALA A 1 83 ? 9.67926 15.39079 22.48815 1.000 33.99688 105 ALA A O 1
ATOM 623 N N . SER A 1 84 ? 7.78330 14.43127 23.22214 1.000 30.56814 106 SER A N 1
ATOM 624 C CA . SER A 1 84 ? 8.49343 13.37930 23.93609 1.000 33.84567 106 SER A CA 1
ATOM 625 C C . SER A 1 84 ? 9.19705 12.39556 23.00444 1.000 28.67477 106 SER A C 1
ATOM 626 O O . SER A 1 84 ? 10.01514 11.60235 23.48584 1.000 34.49055 106 SER A O 1
ATOM 629 N N . ASP A 1 85 ? 8.86684 12.39151 21.70379 1.000 22.80676 107 ASP A N 1
ATOM 630 C CA . ASP A 1 85 ? 9.57124 11.55092 20.74242 1.000 22.83188 107 ASP A CA 1
ATOM 631 C C . ASP A 1 85 ? 10.90637 12.13849 20.30955 1.000 27.50800 107 ASP A C 1
ATOM 632 O O . ASP A 1 85 ? 11.67489 11.44493 19.64111 1.000 25.37722 107 ASP A O 1
ATOM 645 N N . LEU A 1 87 ? 14.72255 13.47509 19.81642 1.000 24.50925 109 LEU A N 1
ATOM 646 C CA . LEU A 1 87 ? 16.08694 13.09829 20.12507 1.000 29.99737 109 LEU A CA 1
ATOM 647 C C . LEU A 1 87 ? 16.99708 13.98481 19.28756 1.000 30.82438 109 LEU A C 1
ATOM 648 O O . LEU A 1 87 ? 16.54584 14.65696 18.35467 1.000 32.08342 109 LEU A O 1
ATOM 653 N N . GLU A 1 88 ? 18.29706 13.92184 19.59497 1.000 29.57642 110 GLU A N 1
ATOM 654 C CA . GLU A 1 88 ? 19.30225 14.81282 19.02014 1.000 37.94562 110 GLU A CA 1
ATOM 655 C C . GLU A 1 88 ? 19.17725 15.03231 17.51051 1.000 46.42343 110 GLU A C 1
ATOM 656 O O . GLU A 1 88 ? 19.02620 16.17130 17.04917 1.000 53.92292 110 GLU A O 1
ATOM 659 N N . HIS A 1 89 ? 19.26654 13.96097 16.72159 1.000 38.94765 111 HIS A N 1
ATOM 660 C CA . HIS A 1 89 ? 19.39029 14.06843 15.26354 1.000 29.48203 111 HIS A CA 1
ATOM 661 C C . HIS A 1 89 ? 18.06561 13.68643 14.60709 1.000 28.92676 111 HIS A C 1
ATOM 662 O O . HIS A 1 89 ? 17.74996 12.50315 14.47115 1.000 29.95838 111 HIS A O 1
ATOM 669 N N . ALA A 1 90 ? 17.33038 14.68329 14.13876 1.000 23.05746 112 ALA A N 1
ATOM 670 C CA . ALA A 1 90 ? 15.94153 14.47981 13.74662 1.000 21.32579 112 ALA A CA 1
ATOM 671 C C . ALA A 1 90 ? 15.61835 15.45458 12.62584 1.000 21.98761 112 ALA A C 1
ATOM 672 O O . ALA A 1 90 ? 14.74061 16.30689 12.78531 1.000 23.48347 112 ALA A O 1
ATOM 674 N N . PRO A 1 91 ? 16.32271 15.39040 11.49136 1.000 21.55834 113 PRO A N 1
ATOM 675 C CA . PRO A 1 91 ? 16.23365 16.49990 10.52820 1.000 24.22918 113 PRO A CA 1
ATOM 676 C C . PRO A 1 91 ? 14.84492 16.74081 9.97181 1.000 25.32863 113 PRO A C 1
ATOM 677 O O . PRO A 1 91 ? 14.52953 17.88927 9.62805 1.000 24.88966 113 PRO A O 1
ATOM 681 N N . VAL A 1 92 ? 14.02052 15.70425 9.84008 1.000 21.76545 114 VAL A N 1
ATOM 682 C CA . VAL A 1 92 ? 12.65422 15.88739 9.35224 1.000 20.59256 114 VAL A CA 1
ATOM 683 C C . VAL A 1 92 ? 11.66425 15.99681 10.50153 1.000 20.33465 114 VAL A C 1
ATOM 684 O O . VAL A 1 92 ? 10.87566 16.94511 10.56268 1.000 22.74160 114 VAL A O 1
ATOM 688 N N . THR A 1 93 ? 11.70529 15.04185 11.43678 1.000 21.06620 115 THR A N 1
ATOM 689 C CA . THR A 1 93 ? 10.67279 14.99497 12.46903 1.000 20.49389 115 THR A CA 1
ATOM 690 C C . THR A 1 93 ? 10.72010 16.21364 13.38285 1.000 22.88409 115 THR A C 1
ATOM 691 O O . THR A 1 93 ? 9.67866 16.61606 13.91814 1.000 21.55191 115 THR A O 1
ATOM 695 N N . GLU A 1 94 ? 11.89973 16.83259 13.57167 1.000 22.05881 116 GLU A N 1
ATOM 696 C CA . GLU A 1 94 ? 11.95870 17.99059 14.46420 1.000 23.29032 116 GLU A CA 1
ATOM 697 C C . GLU A 1 94 ? 11.15868 19.15827 13.92366 1.000 24.07911 116 GLU A C 1
ATOM 698 O O . GLU A 1 94 ? 10.76990 20.03980 14.69442 1.000 28.63421 116 GLU A O 1
ATOM 704 N N . ARG A 1 95 ? 10.87520 19.16560 12.62932 1.000 25.10590 117 ARG A N 1
ATOM 705 C CA A ARG A 1 95 ? 10.08005 20.22117 12.02499 0.580 27.46877 117 ARG A CA 1
ATOM 706 C CA B ARG A 1 95 ? 10.08041 20.21951 12.02242 0.420 27.49012 117 ARG A CA 1
ATOM 707 C C . ARG A 1 95 ? 8.58477 19.94052 12.09468 1.000 29.01493 117 ARG A C 1
ATOM 708 O O . ARG A 1 95 ? 7.79035 20.78094 11.66119 1.000 33.17869 117 ARG A O 1
ATOM 723 N N . HIS A 1 96 ? 8.18028 18.78504 12.63810 1.000 25.08283 118 HIS A N 1
ATOM 724 C CA . HIS A 1 96 ? 6.76773 18.41671 12.65298 1.000 24.92675 118 HIS A CA 1
ATOM 725 C C . HIS A 1 96 ? 6.27281 18.04675 14.04260 1.000 29.21663 118 HIS A C 1
ATOM 726 O O . HIS A 1 96 ? 5.26155 17.34425 14.16857 1.000 28.19692 118 HIS A O 1
ATOM 733 N N . VAL A 1 97 ? 6.95975 18.50946 15.08955 1.000 26.95082 119 VAL A N 1
ATOM 734 C CA . VAL A 1 97 ? 6.49030 18.26216 16.44114 1.000 27.45487 119 VAL A CA 1
ATOM 735 C C . VAL A 1 97 ? 5.13025 18.91771 16.61618 1.000 31.29097 119 VAL A C 1
ATOM 736 O O . VAL A 1 97 ? 4.93994 20.09630 16.28656 1.000 34.37274 119 VAL A O 1
ATOM 740 N N . GLY A 1 98 ? 4.17729 18.15396 17.14340 1.000 29.37962 120 GLY A N 1
ATOM 741 C CA . GLY A 1 98 ? 2.81653 18.62000 17.31600 1.000 32.21112 120 GLY A CA 1
ATOM 742 C C . GLY A 1 98 ? 1.92882 18.30100 16.13801 1.000 35.82479 120 GLY A C 1
ATOM 743 O O . GLY A 1 98 ? 0.71029 18.51603 16.21480 1.000 36.05751 120 GLY A O 1
ATOM 744 N N . GLY A 1 99 ? 2.50454 17.77930 15.05930 1.000 33.74308 121 GLY A N 1
ATOM 745 C CA . GLY A 1 99 ? 1.75508 17.40753 13.87883 1.000 33.55912 121 GLY A CA 1
ATOM 746 C C . GLY A 1 99 ? 1.92552 15.93568 13.57671 1.000 29.29248 121 GLY A C 1
ATOM 747 O O . GLY A 1 99 ? 2.06476 15.11680 14.49235 1.000 28.75411 121 GLY A O 1
ATOM 748 N N . SER A 1 100 ? 1.93218 15.57871 12.29798 1.000 26.72551 122 SER A N 1
ATOM 749 C CA . SER A 1 100 ? 2.06310 14.17680 11.94368 1.000 25.23111 122 SER A CA 1
ATOM 750 C C . SER A 1 100 ? 2.77498 14.06197 10.60978 1.000 27.60034 122 SER A C 1
ATOM 751 O O . SER A 1 100 ? 2.88621 15.02863 9.85039 1.000 33.38729 122 SER A O 1
ATOM 754 N N . LEU A 1 101 ? 3.23231 12.84901 10.32672 1.000 24.42108 123 LEU A N 1
ATOM 755 C CA . LEU A 1 101 ? 3.85714 12.52615 9.05353 1.000 23.08731 123 LEU A CA 1
ATOM 756 C C . LEU A 1 101 ? 3.37579 11.14983 8.63152 1.000 25.31686 123 LEU A C 1
ATOM 757 O O . LEU A 1 101 ? 3.05075 10.31101 9.47115 1.000 22.34421 123 LEU A O 1
ATOM 762 N N . SER A 1 102 ? 3.33610 10.91410 7.32596 1.000 21.91466 124 SER A N 1
ATOM 763 C CA . SER A 1 102 ? 2.94222 9.58770 6.88064 1.000 20.99056 124 SER A CA 1
ATOM 764 C C . SER A 1 102 ? 4.04777 8.57614 7.15081 1.000 20.58058 124 SER A C 1
ATOM 765 O O . SER A 1 102 ? 5.21301 8.92390 7.34014 1.000 19.58662 124 SER A O 1
ATOM 768 N N . VAL A 1 103 ? 3.66208 7.29653 7.17506 1.000 20.94863 125 VAL A N 1
ATOM 769 C CA . VAL A 1 103 ? 4.63341 6.20639 7.29283 1.000 17.90017 125 VAL A CA 1
ATOM 770 C C . VAL A 1 103 ? 5.70595 6.32125 6.21443 1.000 16.80166 125 VAL A C 1
ATOM 771 O O . VAL A 1 103 ? 6.90510 6.18034 6.49751 1.000 18.27997 125 VAL A O 1
ATOM 775 N N . ALA A 1 104 ? 5.28734 6.58040 4.96934 1.000 17.65279 126 ALA A N 1
ATOM 776 C CA . ALA A 1 104 ? 6.27342 6.72666 3.89243 1.000 19.03807 126 ALA A CA 1
ATOM 777 C C . ALA A 1 104 ? 7.23342 7.87542 4.17760 1.000 19.31988 126 ALA A C 1
ATOM 778 O O . ALA A 1 104 ? 8.44746 7.75016 3.94384 1.000 19.01767 126 ALA A O 1
ATOM 780 N N . GLU A 1 105 ? 6.71449 8.99880 4.68947 1.000 18.94642 127 GLU A N 1
ATOM 781 C CA . GLU A 1 105 ? 7.58096 10.13689 5.01058 1.000 18.66390 127 GLU A CA 1
ATOM 782 C C . GLU A 1 105 ? 8.55903 9.80958 6.14059 1.000 20.01552 127 GLU A C 1
ATOM 783 O O . GLU A 1 105 ? 9.71872 10.24424 6.11183 1.000 19.53849 127 GLU A O 1
ATOM 789 N N . LEU A 1 106 ? 8.11463 9.03856 7.13950 1.000 18.06634 128 LEU A N 1
ATOM 790 C CA . LEU A 1 106 ? 9.01803 8.60522 8.20071 1.000 16.61189 128 LEU A CA 1
ATOM 791 C C . LEU A 1 106 ? 10.09391 7.66521 7.67410 1.000 18.18864 128 LEU A C 1
ATOM 792 O O . LEU A 1 106 ? 11.26575 7.76457 8.08604 1.000 18.14943 128 LEU A O 1
ATOM 797 N N . CYS A 1 107 ? 9.71680 6.71710 6.80499 1.000 16.72052 129 CYS A N 1
ATOM 798 C CA . CYS A 1 107 ? 10.70471 5.82941 6.19563 1.000 17.36142 129 CYS A CA 1
ATOM 799 C C . CYS A 1 107 ? 11.75116 6.63533 5.43501 1.000 20.43706 129 CYS A C 1
ATOM 800 O O . CYS A 1 107 ? 12.96237 6.39329 5.56652 1.000 18.66211 129 CYS A O 1
ATOM 803 N N . GLN A 1 108 ? 11.29438 7.58320 4.60652 1.000 17.24474 130 GLN A N 1
ATOM 804 C CA . GLN A 1 108 ? 12.23813 8.42414 3.86650 1.000 16.45619 130 GLN A CA 1
ATOM 805 C C . GLN A 1 108 ? 13.18292 9.14105 4.83081 1.000 17.39298 130 GLN A C 1
ATOM 806 O O . GLN A 1 108 ? 14.40160 9.18056 4.61879 1.000 16.68429 130 GLN A O 1
ATOM 812 N N . ALA A 1 109 ? 12.63003 9.69612 5.90253 1.000 17.16705 131 ALA A N 1
ATOM 813 C CA . ALA A 1 109 ? 13.42840 10.47053 6.84737 1.000 16.51025 131 ALA A CA 1
ATOM 814 C C . ALA A 1 109 ? 14.45709 9.58995 7.54309 1.000 18.00713 131 ALA A C 1
ATOM 815 O O . ALA A 1 109 ? 15.61740 9.99718 7.70052 1.000 16.86659 131 ALA A O 1
ATOM 817 N N . THR A 1 110 ? 14.05740 8.37930 7.97258 1.000 19.73744 132 THR A N 1
ATOM 818 C CA A THR A 1 110 ? 15.01801 7.48036 8.62947 0.290 18.51423 132 THR A CA 1
ATOM 819 C CA B THR A 1 110 ? 15.04325 7.54794 8.64437 0.710 18.11665 132 THR A CA 1
ATOM 820 C C . THR A 1 110 ? 16.10509 7.03367 7.66635 1.000 18.78493 132 THR A C 1
ATOM 821 O O . THR A 1 110 ? 17.25271 6.85280 8.06541 1.000 18.95583 132 THR A O 1
ATOM 836 N N . ILE A 1 112 ? 17.19752 8.58284 4.47717 1.000 15.35324 134 ILE A N 1
ATOM 837 C CA . ILE A 1 112 ? 18.05538 9.54972 3.79855 1.000 17.24994 134 ILE A CA 1
ATOM 838 C C . ILE A 1 112 ? 18.65675 10.57265 4.75154 1.000 18.98015 134 ILE A C 1
ATOM 839 O O . ILE A 1 112 ? 19.69514 11.16051 4.43130 1.000 19.36223 134 ILE A O 1
ATOM 844 N N . HIS A 1 113 ? 18.04106 10.78677 5.91076 1.000 17.29027 135 HIS A N 1
ATOM 845 C CA . HIS A 1 113 ? 18.55754 11.70374 6.92061 1.000 21.18084 135 HIS A CA 1
ATOM 846 C C . HIS A 1 113 ? 18.92063 11.00526 8.22072 1.000 21.44811 135 HIS A C 1
ATOM 847 O O . HIS A 1 113 ? 19.34401 11.67857 9.16828 1.000 23.07907 135 HIS A O 1
ATOM 854 N N . SER A 1 114 ? 18.77459 9.68797 8.29302 1.000 17.20143 136 SER A N 1
ATOM 855 C CA . SER A 1 114 ? 19.05923 8.94435 9.52170 1.000 18.48467 136 SER A CA 1
ATOM 856 C C . SER A 1 114 ? 18.24803 9.45681 10.71561 1.000 18.72927 136 SER A C 1
ATOM 857 O O . SER A 1 114 ? 18.71951 9.42093 11.86131 1.000 21.70889 136 SER A O 1
ATOM 860 N N . ASP A 1 115 ? 17.01981 9.91265 10.46022 1.000 18.38904 137 ASP A N 1
ATOM 861 C CA . ASP A 1 115 ? 16.19605 10.54986 11.48421 1.000 18.66307 137 ASP A CA 1
ATOM 862 C C . ASP A 1 115 ? 15.90016 9.56602 12.62261 1.000 18.84352 137 ASP A C 1
ATOM 863 O O . ASP A 1 115 ? 15.35145 8.48556 12.38579 1.000 19.74778 137 ASP A O 1
ATOM 868 N N . ASN A 1 116 ? 16.31768 9.92688 13.85638 1.000 19.64777 138 ASN A N 1
ATOM 869 C CA . ASN A 1 116 ? 16.17053 8.99509 14.97909 1.000 19.86274 138 ASN A CA 1
ATOM 870 C C . ASN A 1 116 ? 14.73431 8.85767 15.46999 1.000 19.11775 138 ASN A C 1
ATOM 871 O O . ASN A 1 116 ? 14.26022 7.71344 15.61739 1.000 18.64320 138 ASN A O 1
ATOM 876 N N . PRO A 1 117 ? 13.99966 9.93659 15.76754 1.000 18.11088 139 PRO A N 1
ATOM 877 C CA . PRO A 1 117 ? 12.58073 9.76538 16.13539 1.000 17.84490 139 PRO A CA 1
ATOM 878 C C . PRO A 1 117 ? 11.76750 9.06376 15.06250 1.000 17.57836 139 PRO A C 1
ATOM 879 O O . PRO A 1 117 ? 10.88624 8.26037 15.38559 1.000 18.95787 139 PRO A O 1
ATOM 883 N N . ALA A 1 118 ? 12.06872 9.30903 13.78199 1.000 18.07956 140 ALA A N 1
ATOM 884 C CA . ALA A 1 118 ? 11.35774 8.59964 12.72556 1.000 17.46368 140 ALA A CA 1
ATOM 885 C C . ALA A 1 118 ? 11.51039 7.08448 12.87691 1.000 16.82600 140 ALA A C 1
ATOM 886 O O . ALA A 1 118 ? 10.52577 6.34227 12.76550 1.000 18.42008 140 ALA A O 1
ATOM 888 N N . ALA A 1 119 ? 12.73450 6.60565 13.15054 1.000 17.26880 141 ALA A N 1
ATOM 889 C CA . ALA A 1 119 ? 12.91440 5.16944 13.31235 1.000 15.17600 141 ALA A CA 1
ATOM 890 C C . ALA A 1 119 ? 12.14365 4.66151 14.52245 1.000 18.59040 141 ALA A C 1
ATOM 891 O O . ALA A 1 119 ? 11.51195 3.60353 14.47338 1.000 16.91099 141 ALA A O 1
ATOM 893 N N . ASN A 1 120 ? 12.21803 5.38860 15.63405 1.000 18.74420 142 ASN A N 1
ATOM 894 C CA . ASN A 1 120 ? 11.51751 4.95381 16.84198 1.000 18.40552 142 ASN A CA 1
ATOM 895 C C . ASN A 1 120 ? 10.01410 4.90249 16.62968 1.000 17.40051 142 ASN A C 1
ATOM 896 O O . ASN A 1 120 ? 9.32946 4.03444 17.19247 1.000 20.46241 142 ASN A O 1
ATOM 901 N N . LEU A 1 121 ? 9.47750 5.81221 15.81174 1.000 18.32258 143 LEU A N 1
ATOM 902 C CA . LEU A 1 121 ? 8.04666 5.82886 15.53719 1.000 18.73209 143 LEU A CA 1
ATOM 903 C C . LEU A 1 121 ? 7.62111 4.70268 14.59996 1.000 16.14124 143 LEU A C 1
ATOM 904 O O . LEU A 1 121 ? 6.47560 4.23706 14.68446 1.000 21.46439 143 LEU A O 1
ATOM 909 N N . LEU A 1 122 ? 8.51780 4.22851 13.74329 1.000 17.05375 144 LEU A N 1
ATOM 910 C CA . LEU A 1 122 ? 8.19248 3.11162 12.87118 1.000 18.16459 144 LEU A CA 1
ATOM 911 C C . LEU A 1 122 ? 8.29350 1.78114 13.59224 1.000 18.56814 144 LEU A C 1
ATOM 912 O O . LEU A 1 122 ? 7.57325 0.84972 13.24396 1.000 18.70337 144 LEU A O 1
ATOM 917 N N . PHE A 1 123 ? 9.16496 1.67421 14.60213 1.000 17.45082 145 PHE A N 1
ATOM 918 C CA . PHE A 1 123 ? 9.40445 0.38391 15.24905 1.000 17.74359 145 PHE A CA 1
ATOM 919 C C . PHE A 1 123 ? 8.13735 -0.35429 15.67183 1.000 19.30735 145 PHE A C 1
ATOM 920 O O . PHE A 1 123 ? 8.01798 -1.55275 15.36246 1.000 18.90986 145 PHE A O 1
ATOM 928 N N . PRO A 1 124 ? 7.18244 0.25622 16.37329 1.000 18.40447 146 PRO A N 1
ATOM 929 C CA . PRO A 1 124 ? 6.01772 -0.52134 16.82354 1.000 18.45954 146 PRO A CA 1
ATOM 930 C C . PRO A 1 124 ? 5.17534 -1.03959 15.66851 1.000 20.10721 146 PRO A C 1
ATOM 931 O O . PRO A 1 124 ? 4.46143 -2.03960 15.83627 1.000 22.66422 146 PRO A O 1
ATOM 935 N N . LEU A 1 125 ? 5.22402 -0.38089 14.51231 1.000 20.68042 147 LEU A N 1
ATOM 936 C CA . LEU A 1 125 ? 4.43470 -0.83461 13.37139 1.000 18.42738 147 LEU A CA 1
ATOM 937 C C . LEU A 1 125 ? 4.92544 -2.17218 12.83376 1.000 18.71307 147 LEU A C 1
ATOM 938 O O . LEU A 1 125 ? 4.17918 -2.83998 12.10763 1.000 21.86879 147 LEU A O 1
ATOM 943 N N . ILE A 1 126 ? 6.15866 -2.56992 13.16051 1.000 19.02146 148 ILE A N 1
ATOM 944 C CA . ILE A 1 126 ? 6.67132 -3.86360 12.71677 1.000 19.56522 148 ILE A CA 1
ATOM 945 C C . ILE A 1 126 ? 6.96623 -4.79719 13.89204 1.000 19.48611 148 ILE A C 1
ATOM 946 O O . ILE A 1 126 ? 7.61145 -5.82282 13.73027 1.000 22.51811 148 ILE A O 1
ATOM 951 N N . GLY A 1 127 ? 6.44435 -4.47522 15.06807 1.000 19.03745 149 GLY A N 1
ATOM 952 C CA . GLY A 1 127 ? 6.60676 -5.34838 16.20509 1.000 21.49715 149 GLY A CA 1
ATOM 953 C C . GLY A 1 127 ? 7.80449 -5.05619 17.07514 1.000 20.71839 149 GLY A C 1
ATOM 954 O O . GLY A 1 127 ? 8.21047 -5.94257 17.83920 1.000 19.88214 149 GLY A O 1
ATOM 955 N N . ASP A 1 128 ? 8.36401 -3.82718 17.01142 1.000 19.23717 150 ASP A N 1
ATOM 956 C CA . ASP A 1 128 ? 9.44639 -3.40064 17.90824 1.000 17.78719 150 ASP A CA 1
ATOM 957 C C . ASP A 1 128 ? 10.70760 -4.21326 17.59726 1.000 18.87044 150 ASP A C 1
ATOM 958 O O . ASP A 1 128 ? 10.72148 -4.94811 16.61206 1.000 18.64714 150 ASP A O 1
ATOM 963 N N . PRO A 1 129 ? 11.78821 -4.11276 18.36306 1.000 18.75135 151 PRO A N 1
ATOM 964 C CA . PRO A 1 129 ? 13.00021 -4.86114 17.99602 1.000 16.73941 151 PRO A CA 1
ATOM 965 C C . PRO A 1 129 ? 12.79489 -6.36859 17.89556 1.000 16.97508 151 PRO A C 1
ATOM 966 O O . PRO A 1 129 ? 13.41766 -7.00473 17.02194 1.000 19.93347 151 PRO A O 1
ATOM 970 N N . PRO A 1 130 ? 11.94870 -6.99471 18.74182 1.000 19.76391 152 PRO A N 1
ATOM 971 C CA . PRO A 1 130 ? 11.68801 -8.43309 18.52534 1.000 17.71420 152 PRO A CA 1
ATOM 972 C C . PRO A 1 130 ? 11.04009 -8.72044 17.17863 1.000 19.73285 152 PRO A C 1
ATOM 973 O O . PRO A 1 130 ? 11.39108 -9.71021 16.51594 1.000 21.44069 152 PRO A O 1
ATOM 977 N N . GLY A 1 131 ? 10.10205 -7.86967 16.74588 1.000 18.12057 153 GLY A N 1
ATOM 978 C CA . GLY A 1 131 ? 9.51739 -8.02646 15.41720 1.000 17.10270 153 GLY A CA 1
ATOM 979 C C . GLY A 1 131 ? 10.51561 -7.80388 14.29669 1.000 19.15423 153 GLY A C 1
ATOM 980 O O . GLY A 1 131 ? 10.46225 -8.48259 13.26758 1.000 18.74323 153 GLY A O 1
ATOM 981 N N . LEU A 1 132 ? 11.44232 -6.86757 14.47532 1.000 17.35226 154 LEU A N 1
ATOM 982 C CA . LEU A 1 132 ? 12.45273 -6.67155 13.44941 1.000 18.17879 154 LEU A CA 1
ATOM 983 C C . LEU A 1 132 ? 13.37905 -7.88869 13.36507 1.000 18.48650 154 LEU A C 1
ATOM 984 O O . LEU A 1 132 ? 13.79602 -8.29969 12.26483 1.000 17.93825 154 LEU A O 1
ATOM 989 N N . THR A 1 133 ? 13.70213 -8.49077 14.51651 1.000 17.32520 155 THR A N 1
ATOM 990 C CA . THR A 1 133 ? 14.50678 -9.71210 14.49144 1.000 20.52174 155 THR A CA 1
ATOM 991 C C . THR A 1 133 ? 13.76104 -10.86333 13.81920 1.000 21.25439 155 THR A C 1
ATOM 992 O O . THR A 1 133 ? 14.34729 -11.61608 13.02626 1.000 21.47531 155 THR A O 1
ATOM 996 N N . ARG A 1 134 ? 12.45482 -10.99966 14.08834 1.000 18.66357 156 ARG A N 1
ATOM 997 C CA . ARG A 1 134 ? 11.67887 -12.03231 13.40685 1.000 23.08217 156 ARG A CA 1
ATOM 998 C C . ARG A 1 134 ? 11.63605 -11.78919 11.90246 1.000 19.58667 156 ARG A C 1
ATOM 999 O O . ARG A 1 134 ? 11.75554 -12.73134 11.10889 1.000 20.92070 156 ARG A O 1
ATOM 1007 N N . PHE A 1 135 ? 11.55847 -10.52145 11.48626 1.000 17.41354 157 PHE A N 1
ATOM 1008 C CA . PHE A 1 135 ? 11.57888 -10.21553 10.05693 1.000 19.64336 157 PHE A CA 1
ATOM 1009 C C . PHE A 1 135 ? 12.88626 -10.68309 9.42648 1.000 18.60316 157 PHE A C 1
ATOM 1010 O O . PHE A 1 135 ? 12.89077 -11.29634 8.34783 1.000 20.78391 157 PHE A O 1
ATOM 1018 N N . LEU A 1 136 ? 13.99759 -10.44925 10.12333 1.000 17.31043 158 LEU A N 1
ATOM 1019 C CA . LEU A 1 136 ? 15.30134 -10.83538 9.59410 1.000 19.65306 158 LEU A CA 1
ATOM 1020 C C . LEU A 1 136 ? 15.40599 -12.35221 9.46853 1.000 20.87892 158 LEU A C 1
ATOM 1021 O O . LEU A 1 136 ? 15.84768 -12.86833 8.43050 1.000 21.46758 158 LEU A O 1
ATOM 1026 N N . ARG A 1 137 ? 15.00941 -13.08960 10.51892 1.000 19.66124 159 ARG A N 1
ATOM 1027 C CA . ARG A 1 137 ? 15.03767 -14.54923 10.41138 1.000 21.01188 159 ARG A CA 1
ATOM 1028 C C . ARG A 1 137 ? 14.16998 -15.02551 9.25363 1.000 24.72441 159 ARG A C 1
ATOM 1029 O O . ARG A 1 137 ? 14.53055 -15.97507 8.54087 1.000 25.96878 159 ARG A O 1
ATOM 1037 N N . GLY A 1 138 ? 13.04138 -14.35095 9.03254 1.000 21.75956 160 GLY A N 1
ATOM 1038 C CA . GLY A 1 138 ? 12.10723 -14.77186 8.00925 1.000 23.14312 160 GLY A CA 1
ATOM 1039 C C . GLY A 1 138 ? 12.63065 -14.60445 6.59757 1.000 25.22368 160 GLY A C 1
ATOM 1040 O O . GLY A 1 138 ? 12.20447 -15.33114 5.69656 1.000 28.61671 160 GLY A O 1
ATOM 1041 N N . ILE A 1 139 ? 13.55477 -13.65724 6.37968 1.000 23.33398 161 ILE A N 1
ATOM 1042 C CA . ILE A 1 139 ? 14.16014 -13.45713 5.06581 1.000 22.45163 161 ILE A CA 1
ATOM 1043 C C . ILE A 1 139 ? 15.46863 -14.21256 4.91303 1.000 24.53703 161 ILE A C 1
ATOM 1044 O O . ILE A 1 139 ? 16.12894 -14.09237 3.87386 1.000 26.37377 161 ILE A O 1
ATOM 1049 N N . GLY A 1 140 ? 15.86633 -14.98761 5.91633 1.000 23.44761 162 GLY A N 1
ATOM 1050 C CA . GLY A 1 140 ? 17.02735 -15.84186 5.79744 1.000 29.54151 162 GLY A CA 1
ATOM 1051 C C . GLY A 1 140 ? 18.28616 -15.31996 6.45211 1.000 28.28369 162 GLY A C 1
ATOM 1052 O O . GLY A 1 140 ? 19.34009 -15.95351 6.31035 1.000 30.14452 162 GLY A O 1
ATOM 1053 N N . ASP A 1 141 ? 18.21804 -14.18597 7.15185 1.000 24.21550 163 ASP A N 1
ATOM 1054 C CA . ASP A 1 141 ? 19.36050 -13.66665 7.89911 1.000 23.24458 163 ASP A CA 1
ATOM 1055 C C . ASP A 1 141 ? 19.32777 -14.30768 9.28322 1.000 23.98044 163 ASP A C 1
ATOM 1056 O O . ASP A 1 141 ? 18.41542 -14.04878 10.07567 1.000 22.70016 163 ASP A O 1
ATOM 1061 N N . THR A 1 142 ? 20.31338 -15.15083 9.57552 1.000 25.53107 164 THR A N 1
ATOM 1062 C CA . THR A 1 142 ? 20.36411 -15.84596 10.85515 1.000 31.29282 164 THR A CA 1
ATOM 1063 C C . THR A 1 142 ? 21.24222 -15.15885 11.89638 1.000 30.31438 164 THR A C 1
ATOM 1064 O O . THR A 1 142 ? 21.30718 -15.63401 13.03994 1.000 30.64671 164 THR A O 1
ATOM 1068 N N . LYS A 1 143 ? 21.91229 -14.05997 11.54858 1.000 25.09763 165 LYS A N 1
ATOM 1069 C CA . LYS A 1 143 ? 22.87274 -13.42373 12.44801 1.000 24.54989 165 LYS A CA 1
ATOM 1070 C C . LYS A 1 143 ? 22.41448 -12.06959 12.97261 1.000 25.20368 165 LYS A C 1
ATOM 1071 O O . LYS A 1 143 ? 22.50363 -11.80797 14.18626 1.000 26.77107 165 LYS A O 1
ATOM 1077 N N . THR A 1 144 ? 21.94177 -11.19540 12.08473 1.000 20.28421 166 THR A N 1
ATOM 1078 C CA . THR A 1 144 ? 21.61242 -9.82427 12.45969 1.000 18.42349 166 THR A CA 1
ATOM 1079 C C . THR A 1 144 ? 20.49200 -9.82096 13.49555 1.000 21.31849 166 THR A C 1
ATOM 1080 O O . THR A 1 144 ? 19.55515 -10.62133 13.42515 1.000 20.72542 166 THR A O 1
ATOM 1084 N N . ARG A 1 145 ? 20.58065 -8.91430 14.46582 1.000 17.90479 167 ARG A N 1
ATOM 1085 C CA . ARG A 1 145 ? 19.56441 -8.89474 15.51655 1.000 17.04837 167 ARG A CA 1
ATOM 1086 C C . ARG A 1 145 ? 19.34543 -7.46852 15.98362 1.000 20.45525 167 ARG A C 1
ATOM 1087 O O . ARG A 1 145 ? 20.29844 -6.69543 16.12825 1.000 21.94065 167 ARG A O 1
ATOM 1095 N N . SER A 1 146 ? 18.08066 -7.14186 16.24676 1.000 21.17946 168 SER A N 1
ATOM 1096 C CA . SER A 1 146 ? 17.67887 -5.83924 16.74972 1.000 18.27844 168 SER A CA 1
ATOM 1097 C C . SER A 1 146 ? 17.10550 -6.02823 18.14592 1.000 20.73046 168 SER A C 1
ATOM 1098 O O . SER A 1 146 ? 16.27919 -6.92755 18.36757 1.000 21.41624 168 SER A O 1
ATOM 1101 N N . ASP A 1 147 ? 17.52179 -5.16883 19.07714 1.000 19.58796 169 ASP A N 1
ATOM 1102 C CA . ASP A 1 147 ? 17.20396 -5.36037 20.48581 1.000 17.70219 169 ASP A CA 1
ATOM 1103 C C . ASP A 1 147 ? 16.71089 -4.08588 21.16339 1.000 19.41716 169 ASP A C 1
ATOM 1104 O O . ASP A 1 147 ? 15.88992 -4.14447 22.08371 1.000 19.97256 169 ASP A O 1
ATOM 1109 N N . ARG A 1 148 ? 17.16061 -2.92855 20.70306 1.000 18.56016 170 ARG A N 1
ATOM 1110 C CA . ARG A 1 148 ? 16.90557 -1.67407 21.40006 1.000 19.27593 170 ARG A CA 1
ATOM 1111 C C . ARG A 1 148 ? 16.46302 -0.60522 20.40672 1.000 20.44145 170 ARG A C 1
ATOM 1112 O O . ARG A 1 148 ? 16.67036 -0.72642 19.19590 1.000 18.94536 170 ARG A O 1
ATOM 1120 N N . LEU A 1 149 ? 15.88310 0.46877 20.94618 1.000 19.83525 171 LEU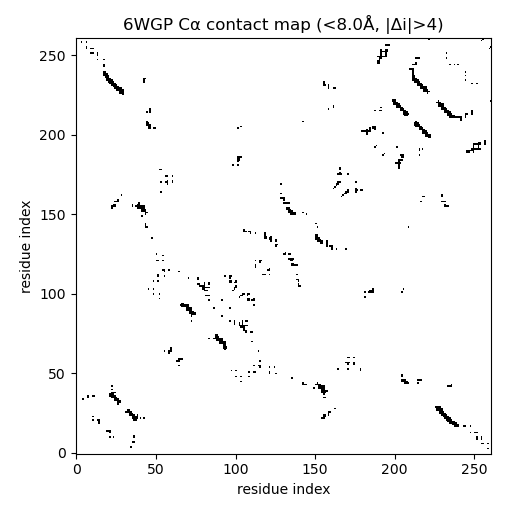 A N 1
ATOM 1121 C CA . LEU A 1 149 ? 15.51065 1.63519 20.14899 1.000 19.19609 171 LEU A CA 1
ATOM 1122 C C . LEU A 1 149 ? 16.67976 2.62303 20.10820 1.000 17.96633 171 LEU A C 1
ATOM 1123 O O . LEU A 1 149 ? 17.68006 2.46662 20.81060 1.000 20.57136 171 LEU A O 1
ATOM 1128 N N . GLU A 1 150 ? 16.54523 3.67073 19.29921 1.000 20.18811 172 GLU A N 1
ATOM 1129 C CA . GLU A 1 150 ? 17.48104 4.78319 19.43521 1.000 21.02833 172 GLU A CA 1
ATOM 1130 C C . GLU A 1 150 ? 17.13660 5.59147 20.68833 1.000 21.12713 172 GLU A C 1
ATOM 1131 O O . GLU A 1 150 ? 15.95911 5.80553 20.99432 1.000 21.76404 172 GLU A O 1
ATOM 1137 N N . PRO A 1 151 ? 18.14303 6.04203 21.46714 1.000 22.04474 173 PRO A N 1
ATOM 1138 C CA . PRO A 1 151 ? 19.58117 5.97126 21.15487 1.000 23.38938 173 PRO A CA 1
ATOM 1139 C C . PRO A 1 151 ? 20.32305 4.80559 21.81038 1.000 26.65770 173 PRO A C 1
ATOM 1140 O O . PRO A 1 151 ? 21.54121 4.65994 21.60089 1.000 24.59751 173 PRO A O 1
ATOM 1144 N N . ALA A 1 152 ? 19.62899 4.00393 22.61831 1.000 23.82675 174 ALA A N 1
ATOM 1145 C CA . ALA A 1 152 ? 20.32945 2.99472 23.40636 1.000 25.73229 174 ALA A CA 1
ATOM 1146 C C . ALA A 1 152 ? 20.93765 1.90235 22.53979 1.000 22.55262 174 ALA A C 1
ATOM 1147 O O . ALA A 1 152 ? 21.90916 1.26342 22.96466 1.000 25.65502 174 ALA A O 1
ATOM 1157 N N . ASN A 1 154 ? 22.85888 2.06974 20.25500 1.000 21.03271 176 ASN A N 1
ATOM 1158 C CA . ASN A 1 154 ? 24.25019 2.31431 19.88131 1.000 27.66144 176 ASN A CA 1
ATOM 1159 C C . ASN A 1 154 ? 25.24737 1.70824 20.86176 1.000 33.10513 176 ASN A C 1
ATOM 1160 O O . ASN A 1 154 ? 26.42856 1.58811 20.51328 1.000 34.65431 176 ASN A O 1
ATOM 1165 N N . GLY A 1 155 ? 24.81218 1.31310 22.05560 1.000 30.36842 177 GLY A N 1
ATOM 1166 C CA . GLY A 1 155 ? 25.75101 0.79459 23.04745 1.000 31.19276 177 GLY A CA 1
ATOM 1167 C C . GLY A 1 155 ? 26.39123 -0.50475 22.58309 1.000 34.88053 177 GLY A C 1
ATOM 1168 O O . GLY A 1 155 ? 25.74036 -1.37872 22.00447 1.000 31.97985 177 GLY A O 1
ATOM 1169 N N . PHE A 1 156 ? 27.69271 -0.62314 22.82361 1.000 35.91785 178 PHE A N 1
ATOM 1170 C CA . PHE A 1 156 ? 28.41832 -1.81179 22.39677 1.000 28.37548 178 PHE A CA 1
ATOM 1171 C C . PHE A 1 156 ? 29.70988 -1.86476 23.18746 1.000 32.58983 178 PHE A C 1
ATOM 1172 O O . PHE A 1 156 ? 30.30815 -0.82391 23.45864 1.000 36.52577 178 PHE A O 1
ATOM 1180 N N . ALA A 1 157 ? 30.10508 -3.07247 23.57686 1.000 30.57429 179 ALA A N 1
ATOM 1181 C CA . ALA A 1 157 ? 31.43010 -3.37234 24.09669 1.000 37.51466 179 ALA A CA 1
ATOM 1182 C C . ALA A 1 157 ? 31.78858 -4.74711 23.56455 1.000 40.09498 179 ALA A C 1
ATOM 1183 O O . ALA A 1 157 ? 30.89555 -5.49996 23.15522 1.000 39.14598 179 ALA A O 1
ATOM 1185 N N . PRO A 1 158 ? 33.07537 -5.09375 23.51620 1.000 44.38133 180 PRO A N 1
ATOM 1186 C CA . PRO A 1 158 ? 33.45444 -6.41708 22.99935 1.000 45.54601 180 PRO A CA 1
ATOM 1187 C C . PRO A 1 158 ? 32.60197 -7.50818 23.63054 1.000 46.70549 180 PRO A C 1
ATOM 1188 O O . PRO A 1 158 ? 32.42201 -7.55466 24.84891 1.000 41.65517 180 PRO A O 1
ATOM 1192 N N . GLY A 1 159 ? 32.02951 -8.35931 22.78731 1.000 46.96324 181 GLY A N 1
ATOM 1193 C CA . GLY A 1 159 ? 31.16209 -9.41277 23.25436 1.000 51.44662 181 GLY A CA 1
ATOM 1194 C C . GLY A 1 159 ? 29.69918 -9.04297 23.40024 1.000 48.72970 181 GLY A C 1
ATOM 1195 O O . GLY A 1 159 ? 28.87173 -9.95031 23.54547 1.000 57.15531 181 GLY A O 1
ATOM 1196 N N . GLU A 1 160 ? 29.35101 -7.75307 23.38295 1.000 41.83875 182 GLU A N 1
ATOM 1197 C CA . GLU A 1 160 ? 27.94294 -7.34542 23.42691 1.000 39.98282 182 GLU A CA 1
ATOM 1198 C C . GLU A 1 160 ? 27.24218 -7.86788 22.18333 1.000 29.06290 182 GLU A C 1
ATOM 1199 O O . GLU A 1 160 ? 27.59857 -7.45942 21.06627 1.000 32.53565 182 GLU A O 1
ATOM 1205 N N . PRO A 1 161 ? 26.23517 -8.74749 22.32071 1.000 28.71873 183 PRO A N 1
ATOM 1206 C CA . PRO A 1 161 ? 25.57147 -9.28937 21.12661 1.000 25.69877 183 PRO A CA 1
ATOM 1207 C C . PRO A 1 161 ? 24.44612 -8.41206 20.60860 1.000 24.97187 183 PRO A C 1
ATOM 1208 O O . PRO A 1 161 ? 24.04273 -8.52877 19.44644 1.000 25.45491 183 PRO A O 1
ATOM 1212 N N . ARG A 1 162 ? 23.88460 -7.54870 21.45693 1.000 25.42489 184 ARG A N 1
ATOM 1213 C CA . ARG A 1 162 ? 22.69385 -6.81577 21.03399 1.000 20.82324 184 ARG A CA 1
ATOM 1214 C C . ARG A 1 162 ? 22.97984 -5.84776 19.89419 1.000 22.69489 184 ARG A C 1
ATOM 1215 O O . ARG A 1 162 ? 24.03945 -5.21081 19.83942 1.000 22.71770 184 ARG A O 1
ATOM 1223 N N . ASP A 1 163 ? 22.02158 -5.75673 18.97045 1.000 20.79719 185 ASP A N 1
ATOM 1224 C CA . ASP A 1 163 ? 22.04631 -4.75101 17.92551 1.000 17.85815 185 ASP A CA 1
ATOM 1225 C C . ASP A 1 163 ? 23.26746 -4.88438 17.01958 1.000 17.16274 185 ASP A C 1
ATOM 1226 O O . ASP A 1 163 ? 23.79887 -3.88667 16.55753 1.000 19.77178 185 ASP A O 1
ATOM 1231 N N . THR A 1 164 ? 23.64974 -6.12410 16.70874 1.000 17.73301 186 THR A N 1
ATOM 1232 C CA . THR A 1 164 ? 24.81103 -6.42039 15.87404 1.000 18.37278 186 THR A CA 1
ATOM 1233 C C . THR A 1 164 ? 24.42696 -7.08767 14.55122 1.000 20.02691 186 THR A C 1
ATOM 1234 O O . THR A 1 164 ? 23.34605 -7.67480 14.39118 1.000 20.34108 186 THR A O 1
ATOM 1238 N N . THR A 1 165 ? 25.36184 -7.01588 13.61679 1.000 19.25572 187 THR A N 1
ATOM 1239 C CA . THR A 1 165 ? 25.32605 -7.80196 12.39607 1.000 20.13044 187 THR A CA 1
ATOM 1240 C C . THR A 1 165 ? 26.72939 -8.33062 12.12053 1.000 20.09227 187 THR A C 1
ATOM 1241 O O . THR A 1 165 ? 27.66006 -8.11244 12.90624 1.000 20.87871 187 THR A O 1
ATOM 1245 N N . THR A 1 166 ? 26.89939 -9.04767 11.01315 1.000 19.07017 188 THR A N 1
ATOM 1246 C CA . THR A 1 166 ? 28.24401 -9.33918 10.52106 1.000 18.56203 188 THR A CA 1
ATOM 1247 C C . THR A 1 166 ? 28.35082 -8.75230 9.11712 1.000 18.45286 188 THR A C 1
ATOM 1248 O O . THR A 1 166 ? 27.32651 -8.53169 8.45535 1.000 20.31929 188 THR A O 1
ATOM 1252 N N . PRO A 1 167 ? 29.55318 -8.44373 8.64557 1.000 19.47301 189 PRO A N 1
ATOM 1253 C CA . PRO A 1 167 ? 29.64696 -7.89072 7.28190 1.000 19.76568 189 PRO A CA 1
ATOM 1254 C C . PRO A 1 167 ? 29.04455 -8.80437 6.22673 1.000 21.36061 189 PRO A C 1
ATOM 1255 O O . PRO A 1 167 ? 28.31386 -8.32407 5.33819 1.000 20.37606 189 PRO A O 1
ATOM 1259 N N . ALA A 1 168 ? 29.28652 -10.11314 6.33129 1.000 18.57355 190 ALA A N 1
ATOM 1260 C CA . ALA A 1 168 ? 28.75134 -11.03175 5.33231 1.000 22.30368 190 ALA A CA 1
ATOM 1261 C C . ALA A 1 168 ? 27.23980 -11.19445 5.45891 1.000 20.98534 190 ALA A C 1
ATOM 1262 O O . ALA A 1 168 ? 26.54305 -11.31373 4.43966 1.000 19.27583 190 ALA A O 1
ATOM 1264 N N . ALA A 1 169 ? 26.70283 -11.25004 6.68987 1.000 19.52892 191 ALA A N 1
ATOM 1265 C CA . ALA A 1 169 ? 25.24936 -11.35222 6.81404 1.000 20.71315 191 ALA A CA 1
ATOM 1266 C C . ALA A 1 169 ? 24.56874 -10.12192 6.24038 1.000 19.75262 191 ALA A C 1
ATOM 1267 O O . ALA A 1 169 ? 23.54008 -10.23314 5.55145 1.000 19.43398 191 ALA A O 1
ATOM 1277 N N . ALA A 1 171 ? 25.67249 -8.03879 3.92973 1.000 17.15415 193 ALA A N 1
ATOM 1278 C CA . ALA A 1 171 ? 25.76491 -8.05828 2.47070 1.000 16.71846 193 ALA A CA 1
ATOM 1279 C C . ALA A 1 171 ? 24.72141 -8.98525 1.86296 1.000 18.09224 193 ALA A C 1
ATOM 1280 O O . ALA A 1 171 ? 24.08819 -8.64411 0.85160 1.000 17.21243 193 ALA A O 1
ATOM 1282 N N . ALA A 1 172 ? 24.53340 -10.17033 2.45389 1.000 16.61956 194 ALA A N 1
ATOM 1283 C CA . ALA A 1 172 ? 23.50922 -11.06978 1.95605 1.000 17.61854 194 ALA A CA 1
ATOM 1284 C C . ALA A 1 172 ? 22.12015 -10.47209 2.14239 1.000 17.76863 194 ALA A C 1
ATOM 1285 O O . ALA A 1 172 ? 21.22981 -10.68898 1.30699 1.000 18.18553 194 ALA A O 1
ATOM 1287 N N . THR A 1 173 ? 21.91481 -9.70938 3.21677 1.000 16.75785 195 THR A N 1
ATOM 1288 C CA . THR A 1 173 ? 20.58891 -9.14856 3.45788 1.000 16.78998 195 THR A CA 1
ATOM 1289 C C . THR A 1 173 ? 20.29408 -7.98724 2.50695 1.000 18.34870 195 THR A C 1
ATOM 1290 O O . THR A 1 173 ? 19.17172 -7.87230 1.99479 1.000 17.79791 195 THR A O 1
ATOM 1294 N N . LEU A 1 174 ? 21.30298 -7.16621 2.21114 1.000 16.77036 196 LEU A N 1
ATOM 1295 C CA . LEU A 1 174 ? 21.20225 -6.19743 1.11249 1.000 16.40126 196 LEU A CA 1
ATOM 1296 C C . LEU A 1 174 ? 20.77656 -6.87877 -0.17316 1.000 16.98439 196 LEU A C 1
ATOM 1297 O O . LEU A 1 174 ? 19.85092 -6.42352 -0.86646 1.000 17.03156 196 LEU A O 1
ATOM 1302 N N . ARG A 1 175 ? 21.46876 -7.95943 -0.53323 1.000 16.46751 197 ARG A N 1
ATOM 1303 C CA . ARG A 1 175 ? 21.16046 -8.65804 -1.77640 1.000 16.84733 197 ARG A CA 1
ATOM 1304 C C . ARG A 1 175 ? 19.72411 -9.18156 -1.78422 1.000 18.73861 197 ARG A C 1
ATOM 1305 O O . ARG A 1 175 ? 18.97503 -8.98410 -2.76748 1.000 18.17940 197 ARG A O 1
ATOM 1313 N N . THR A 1 176 ? 19.31516 -9.84840 -0.69046 1.000 17.18677 198 THR A N 1
ATOM 1314 C CA . THR A 1 176 ? 17.96802 -10.41844 -0.61827 1.000 18.57935 198 THR A CA 1
ATOM 1315 C C . THR A 1 176 ? 16.89768 -9.34674 -0.77049 1.000 17.58474 198 THR A C 1
ATOM 1316 O O . THR A 1 176 ? 15.92642 -9.51248 -1.53556 1.000 18.76521 198 THR A O 1
ATOM 1320 N N . LEU A 1 177 ? 17.06304 -8.23193 -0.06057 1.000 17.99726 199 LEU A N 1
ATOM 1321 C CA . LEU A 1 177 ? 16.00303 -7.23389 0.03166 1.000 18.01325 199 LEU A CA 1
ATOM 1322 C C . LEU A 1 177 ? 15.94661 -6.33037 -1.19370 1.000 20.34018 199 LEU A C 1
ATOM 1323 O O . LEU A 1 177 ? 14.84370 -6.00390 -1.67458 1.000 19.44969 199 LEU A O 1
ATOM 1328 N N . LEU A 1 178 ? 17.11453 -5.96665 -1.75402 1.000 16.51922 200 LEU A N 1
ATOM 1329 C CA . LEU A 1 178 ? 17.16145 -5.05672 -2.89575 1.000 17.60362 200 LEU A CA 1
ATOM 1330 C C . LEU A 1 178 ? 17.04496 -5.78303 -4.23128 1.000 18.44233 200 LEU A C 1
ATOM 1331 O O . LEU A 1 178 ? 16.57944 -5.19085 -5.21526 1.000 20.85655 200 LEU A O 1
ATOM 1336 N N . LEU A 1 179 ? 17.44386 -7.05487 -4.29165 1.000 18.33133 201 LEU A N 1
ATOM 1337 C CA . LEU A 1 179 ? 17.58972 -7.74974 -5.56114 1.000 19.73469 201 LEU A CA 1
ATOM 1338 C C . LEU A 1 179 ? 16.89348 -9.09923 -5.62149 1.000 21.57542 201 LEU A C 1
ATOM 1339 O O . LEU A 1 179 ? 16.75418 -9.64208 -6.72244 1.000 28.95778 201 LEU A O 1
ATOM 1344 N N . GLY A 1 180 ? 16.43462 -9.64474 -4.50293 1.000 21.05056 202 GLY A N 1
ATOM 1345 C CA . GLY A 1 180 ? 15.71373 -10.89956 -4.45364 1.000 25.21475 202 GLY A CA 1
ATOM 1346 C C . GLY A 1 180 ? 14.21458 -10.68588 -4.49749 1.000 27.37911 202 GLY A C 1
ATOM 1347 O O . GLY A 1 180 ? 13.72010 -9.70465 -5.06546 1.000 29.23160 202 GLY A O 1
ATOM 1348 N N . ASP A 1 181 ? 13.46942 -11.62438 -3.91383 1.000 25.28427 203 ASP A N 1
ATOM 1349 C CA . ASP A 1 181 ? 12.01627 -11.52791 -3.95889 1.000 27.99320 203 ASP A CA 1
ATOM 1350 C C . ASP A 1 181 ? 11.37564 -11.42211 -2.58528 1.000 26.48664 203 ASP A C 1
ATOM 1351 O O . ASP A 1 181 ? 10.14585 -11.56686 -2.48125 1.000 28.10517 203 ASP A O 1
ATOM 1356 N N . ALA A 1 182 ? 12.16844 -11.14557 -1.53797 1.000 25.21256 204 ALA A N 1
ATOM 1357 C CA . ALA A 1 182 ? 11.59353 -10.93114 -0.21113 1.000 26.11148 204 ALA A CA 1
ATOM 1358 C C . ALA A 1 182 ? 10.60857 -9.77078 -0.21010 1.000 21.69425 204 ALA A C 1
ATOM 1359 O O . ALA A 1 182 ? 9.59343 -9.81319 0.50928 1.000 24.22061 204 ALA A O 1
ATOM 1361 N N . LEU A 1 183 ? 10.89340 -8.72424 -0.98131 1.000 22.95184 205 LEU A N 1
ATOM 1362 C CA . LEU A 1 183 ? 9.98017 -7.60429 -1.16922 1.000 20.88494 205 LEU A CA 1
ATOM 1363 C C . LEU A 1 183 ? 9.39254 -7.62730 -2.57814 1.000 21.54774 205 LEU A C 1
ATOM 1364 O O . LEU A 1 183 ? 10.01788 -8.12163 -3.52814 1.000 21.64535 205 LEU A O 1
ATOM 1369 N N . GLN A 1 184 ? 8.17273 -7.09899 -2.70669 1.000 20.02342 206 GLN A N 1
ATOM 1370 C CA . GLN A 1 184 ? 7.54218 -6.94318 -4.01082 1.000 19.49321 206 GLN A CA 1
ATOM 1371 C C . GLN A 1 184 ? 8.28830 -5.88890 -4.83332 1.000 19.46286 206 GLN A C 1
ATOM 1372 O O . GLN A 1 184 ? 9.01744 -5.06309 -4.28049 1.000 20.15761 206 GLN A O 1
ATOM 1378 N N . PRO A 1 185 ? 8.11589 -5.90148 -6.16118 1.000 22.94788 207 PRO A N 1
ATOM 1379 C CA . PRO A 1 185 ? 8.84751 -4.92961 -7.00129 1.000 24.23759 207 PRO A CA 1
ATOM 1380 C C . PRO A 1 185 ? 8.70454 -3.46846 -6.58942 1.000 24.21221 207 PRO A C 1
ATOM 1381 O O . PRO A 1 185 ? 9.71011 -2.74379 -6.57875 1.000 22.05061 207 PRO A O 1
ATOM 1385 N N . ALA A 1 186 ? 7.48651 -3.00300 -6.27760 1.000 22.33520 208 ALA A N 1
ATOM 1386 C CA . ALA A 1 186 ? 7.32486 -1.60048 -5.90326 1.000 20.26949 208 ALA A CA 1
ATOM 1387 C C . ALA A 1 186 ? 8.14599 -1.27674 -4.66552 1.000 22.85199 208 ALA A C 1
ATOM 1388 O O . ALA A 1 186 ? 8.67141 -0.16646 -4.52635 1.000 19.94405 208 ALA A O 1
ATOM 1390 N N . SER A 1 187 ? 8.21911 -2.21756 -3.73062 1.000 19.58443 209 SER A N 1
ATOM 1391 C CA . SER A 1 187 ? 8.96570 -1.96615 -2.50493 1.000 15.85789 209 SER A CA 1
ATOM 1392 C C . SER A 1 187 ? 10.46687 -2.02517 -2.75261 1.000 16.64546 209 SER A C 1
ATOM 1393 O O . SER A 1 187 ? 11.22391 -1.24337 -2.16632 1.000 18.56871 209 SER A O 1
ATOM 1396 N N . ARG A 1 188 ? 10.93387 -2.95510 -3.59716 1.000 17.87566 210 ARG A N 1
ATOM 1397 C CA . ARG A 1 188 ? 12.36732 -2.97348 -3.89967 1.000 18.81083 210 ARG A CA 1
ATOM 1398 C C . ARG A 1 188 ? 12.78811 -1.66462 -4.54743 1.000 19.55832 210 ARG A C 1
ATOM 1399 O O . ARG A 1 188 ? 13.83560 -1.10246 -4.21234 1.000 19.81131 210 ARG A O 1
ATOM 1407 N N . LYS A 1 189 ? 11.96960 -1.15920 -5.46138 1.000 18.15036 211 LYS A N 1
ATOM 1408 C CA . LYS A 1 189 ? 12.28365 0.09666 -6.14522 1.000 17.67694 211 LYS A CA 1
ATOM 1409 C C . LYS A 1 189 ? 12.29881 1.25451 -5.15200 1.000 20.07301 211 LYS A C 1
ATOM 1410 O O . LYS A 1 189 ? 13.18337 2.11673 -5.20124 1.000 20.46937 211 LYS A O 1
ATOM 1416 N N . GLN A 1 190 ? 11.30754 1.29933 -4.25089 1.000 17.47132 212 GLN A N 1
ATOM 1417 C CA . GLN A 1 190 ? 11.20524 2.39950 -3.30293 1.000 16.15304 212 GLN A CA 1
ATOM 1418 C C . GLN A 1 190 ? 12.37983 2.40093 -2.33366 1.000 16.98613 212 GLN A C 1
ATOM 1419 O O . GLN A 1 190 ? 12.92558 3.46440 -2.02672 1.000 17.97761 212 GLN A O 1
ATOM 1425 N N . LEU A 1 191 ? 12.75825 1.22586 -1.82063 1.000 14.88919 213 LEU A N 1
ATOM 1426 C CA . LEU A 1 191 ? 13.86733 1.14167 -0.88081 1.000 16.22012 213 LEU A CA 1
ATOM 1427 C C . LEU A 1 191 ? 15.17220 1.50321 -1.56988 1.000 18.33154 213 LEU A C 1
ATOM 1428 O O . LEU A 1 191 ? 16.01646 2.18951 -0.97557 1.000 16.39088 213 LEU A O 1
ATOM 1433 N N . THR A 1 192 ? 15.35984 1.01556 -2.79908 1.000 16.07381 214 THR A N 1
ATOM 1434 C CA . THR A 1 192 ? 16.56291 1.34097 -3.57066 1.000 14.06920 214 THR A CA 1
ATOM 1435 C C . THR A 1 192 ? 16.64239 2.84007 -3.81641 1.000 20.11680 214 THR A C 1
ATOM 1436 O O . THR A 1 192 ? 17.71664 3.44461 -3.69755 1.000 15.95470 214 THR A O 1
ATOM 1440 N N . ALA A 1 193 ? 15.51079 3.46770 -4.14215 1.000 18.07053 215 ALA A N 1
ATOM 1441 C CA . ALA A 1 193 ? 15.54051 4.89472 -4.43046 1.000 17.28822 215 ALA A CA 1
ATOM 1442 C C . ALA A 1 193 ? 15.90680 5.69111 -3.18290 1.000 20.80249 215 ALA A C 1
ATOM 1443 O O . ALA A 1 193 ? 16.63915 6.68677 -3.27527 1.000 19.67952 215 ALA A O 1
ATOM 1445 N N . TRP A 1 194 ? 15.40110 5.28154 -2.00747 1.000 17.24050 216 TRP A N 1
ATOM 1446 C CA . TRP A 1 194 ? 15.81331 5.95583 -0.77639 1.000 16.32494 216 TRP A CA 1
ATOM 1447 C C . TRP A 1 194 ? 17.31997 5.84955 -0.56766 1.000 18.17334 216 TRP A C 1
ATOM 1448 O O . TRP A 1 194 ? 17.96556 6.84222 -0.21554 1.000 18.31408 216 TRP A O 1
ATOM 1472 N N . ILE A 1 196 ? 19.66577 5.46685 -2.78211 1.000 15.04643 218 ILE A N 1
ATOM 1473 C CA . ILE A 1 196 ? 20.34868 6.29601 -3.76061 1.000 13.89351 218 ILE A CA 1
ATOM 1474 C C . ILE A 1 196 ? 20.27998 7.77067 -3.37212 1.000 18.03384 218 ILE A C 1
ATOM 1475 O O . ILE A 1 196 ? 21.20579 8.54574 -3.67493 1.000 19.19157 218 ILE A O 1
ATOM 1480 N N . ASP A 1 197 ? 19.19033 8.18192 -2.69984 1.000 20.07941 219 ASP A N 1
ATOM 1481 C CA . ASP A 1 197 ? 18.95361 9.56237 -2.28083 1.000 20.54715 219 ASP A CA 1
ATOM 1482 C C . ASP A 1 197 ? 19.55187 9.88893 -0.91987 1.000 19.44650 219 ASP A C 1
ATOM 1483 O O . ASP A 1 197 ? 19.30296 10.97867 -0.40426 1.000 20.18460 219 ASP A O 1
ATOM 1488 N N . ASN A 1 198 ? 20.35650 8.99551 -0.34688 1.000 18.17342 220 ASN A N 1
ATOM 1489 C CA . ASN A 1 198 ? 20.87943 9.22367 1.00235 1.000 17.92038 220 ASN A CA 1
ATOM 1490 C C . ASN A 1 198 ? 21.66350 10.52868 1.07486 1.000 17.82765 220 ASN A C 1
ATOM 1491 O O . ASN A 1 198 ? 22.44057 10.85409 0.17829 1.000 17.68498 220 ASN A O 1
ATOM 1496 N N . ARG A 1 199 ? 21.46956 11.27971 2.15321 1.000 18.56658 221 ARG A N 1
ATOM 1497 C CA . ARG A 1 199 ? 22.13010 12.56690 2.32240 1.000 19.46683 221 ARG A CA 1
ATOM 1498 C C . ARG A 1 199 ? 23.30278 12.53930 3.30170 1.000 21.11376 221 ARG A C 1
ATOM 1499 O O . ARG A 1 199 ? 24.02251 13.53931 3.39368 1.000 24.07580 221 ARG A O 1
ATOM 1507 N N . THR A 1 200 ? 23.53044 11.43416 4.01188 1.000 19.12566 222 THR A N 1
ATOM 1508 C CA . THR A 1 200 ? 24.47270 11.41081 5.13165 1.000 19.11181 222 THR A CA 1
ATOM 1509 C C . THR A 1 200 ? 25.80630 10.73956 4.82132 1.000 19.94149 222 THR A C 1
ATOM 1510 O O . THR A 1 200 ? 26.67247 10.68278 5.71145 1.000 22.63814 222 THR A O 1
ATOM 1514 N N . GLY A 1 201 ? 25.98415 10.19243 3.62359 1.000 20.01077 223 GLY A N 1
ATOM 1515 C CA . GLY A 1 201 ? 27.18347 9.41957 3.32639 1.000 18.35114 223 GLY A CA 1
ATOM 1516 C C . GLY A 1 201 ? 28.22024 10.03454 2.40454 1.000 20.79282 223 GLY A C 1
ATOM 1517 O O . GLY A 1 201 ? 29.06940 9.30403 1.87745 1.000 20.90922 223 GLY A O 1
ATOM 1518 N N . ASP A 1 202 ? 28.20728 11.36087 2.22804 1.000 19.27531 224 ASP A N 1
ATOM 1519 C CA . ASP A 1 202 ? 29.09354 11.97640 1.23842 1.000 20.56331 224 ASP A CA 1
ATOM 1520 C C . ASP A 1 202 ? 30.57399 11.77688 1.55056 1.000 24.22574 224 ASP A C 1
ATOM 1521 O O . ASP A 1 202 ? 31.40072 11.83633 0.62915 1.000 24.54518 224 ASP A O 1
ATOM 1526 N N . ASP A 1 203 ? 30.94692 11.55260 2.81268 1.000 23.74735 225 ASP A N 1
ATOM 1527 C CA . ASP A 1 203 ? 32.35726 11.41736 3.16575 1.000 24.31386 225 ASP A CA 1
ATOM 1528 C C . ASP A 1 203 ? 32.79534 9.97311 3.36787 1.000 29.20740 225 ASP A C 1
ATOM 1529 O O . ASP A 1 203 ? 33.93955 9.73877 3.79413 1.000 29.09271 225 ASP A O 1
ATOM 1534 N N . CYS A 1 204 ? 31.92895 9.01011 3.08985 1.000 22.66888 226 CYS A N 1
ATOM 1535 C CA . CYS A 1 204 ? 32.18423 7.60418 3.39836 1.000 23.14202 226 CYS A CA 1
ATOM 1536 C C . CYS A 1 204 ? 32.42405 6.84300 2.09469 1.000 20.39345 226 CYS A C 1
ATOM 1537 O O . CYS A 1 204 ? 33.27411 7.27618 1.30759 1.000 20.00213 226 CYS A O 1
ATOM 1540 N N . LEU A 1 205 ? 31.74637 5.72449 1.84123 1.000 18.65697 227 LEU A N 1
ATOM 1541 C CA . LEU A 1 205 ? 32.01848 4.94471 0.63332 1.000 17.66602 227 LEU A CA 1
ATOM 1542 C C . LEU A 1 205 ? 31.87479 5.78904 -0.63169 1.000 19.18365 227 LEU A C 1
ATOM 1543 O O . LEU A 1 205 ? 32.67037 5.64519 -1.57467 1.000 19.21048 227 LEU A O 1
ATOM 1548 N N . ARG A 1 206 ? 30.86919 6.67042 -0.67745 1.000 21.75482 228 ARG A N 1
ATOM 1549 C CA . ARG A 1 206 ? 30.65234 7.49463 -1.87105 1.000 19.79876 228 ARG A CA 1
ATOM 1550 C C . ARG A 1 206 ? 31.87667 8.31155 -2.23792 1.000 20.99541 228 ARG A C 1
ATOM 1551 O O . ARG A 1 206 ? 32.08085 8.62663 -3.41555 1.000 21.34989 228 ARG A O 1
ATOM 1559 N N . ALA A 1 207 ? 32.66536 8.72164 -1.24564 1.000 20.29298 229 ALA A N 1
ATOM 1560 C CA . ALA A 1 207 ? 33.79020 9.58252 -1.53692 1.000 20.90541 229 ALA A CA 1
ATOM 1561 C C . ALA A 1 207 ? 34.92804 8.84046 -2.22119 1.000 23.39584 229 ALA A C 1
ATOM 1562 O O . ALA A 1 207 ? 35.82822 9.49189 -2.75407 1.000 26.16044 229 ALA A O 1
ATOM 1564 N N . GLY A 1 208 ? 34.89041 7.50915 -2.25373 1.000 20.58186 230 GLY A N 1
ATOM 1565 C CA . GLY A 1 208 ? 35.90898 6.73706 -2.94625 1.000 22.41833 230 GLY A CA 1
ATOM 1566 C C . GLY A 1 208 ? 35.50818 6.19161 -4.30370 1.000 20.07521 230 GLY A C 1
ATOM 1567 O O . GLY A 1 208 ? 36.27594 5.42121 -4.90081 1.000 22.25694 230 GLY A O 1
ATOM 1568 N N . LEU A 1 209 ? 34.35999 6.59054 -4.83821 1.000 20.06725 231 LEU A N 1
ATOM 1569 C CA . LEU A 1 209 ? 33.91129 6.08593 -6.13399 1.000 21.61792 231 LEU A CA 1
ATOM 1570 C C . LEU A 1 209 ? 33.81123 7.21075 -7.15944 1.000 26.88761 231 LEU A C 1
ATOM 1571 O O . LEU A 1 209 ? 33.49124 8.35043 -6.80578 1.000 26.83545 231 LEU A O 1
ATOM 1576 N N . PRO A 1 210 ? 34.03310 6.91298 -8.44260 1.000 24.70790 232 PRO A N 1
ATOM 1577 C CA . PRO A 1 210 ? 33.86553 7.94083 -9.48021 1.000 23.78140 232 PRO A CA 1
ATOM 1578 C C . PRO A 1 210 ? 32.40881 8.36783 -9.57958 1.000 23.21051 232 PRO A C 1
ATOM 1579 O O . PRO A 1 210 ? 31.49606 7.61453 -9.24003 1.000 23.28420 232 PRO A O 1
ATOM 1583 N N . ARG A 1 211 ? 32.20653 9.60116 -10.07170 1.000 27.55735 233 ARG A N 1
ATOM 1584 C CA . ARG A 1 211 ? 30.87005 10.18750 -10.08018 1.000 36.81488 233 ARG A CA 1
ATOM 1585 C C . ARG A 1 211 ? 29.90559 9.41813 -10.97038 1.000 32.11025 233 ARG A C 1
ATOM 1586 O O . ARG A 1 211 ? 28.68774 9.50275 -10.75564 1.000 35.02706 233 ARG A O 1
ATOM 1594 N N . ASP A 1 212 ? 30.41583 8.63698 -11.92009 1.000 26.83343 234 ASP A N 1
ATOM 1595 C CA . ASP A 1 212 ? 29.54058 7.90676 -12.83111 1.000 28.70681 234 ASP A CA 1
ATOM 1596 C C . ASP A 1 212 ? 29.09078 6.54598 -12.29955 1.000 24.44446 234 ASP A C 1
ATOM 1597 O O . ASP A 1 212 ? 28.30082 5.86974 -12.97054 1.000 29.66541 234 ASP A O 1
ATOM 1602 N N . TRP A 1 213 ? 29.55834 6.13101 -11.13085 1.000 23.39704 235 TRP A N 1
ATOM 1603 C CA . TRP A 1 213 ? 29.06798 4.90967 -10.50464 1.000 21.42341 235 TRP A CA 1
ATOM 1604 C C . TRP A 1 213 ? 27.83550 5.22975 -9.67534 1.000 20.87115 235 TRP A C 1
ATOM 1605 O O . TRP A 1 213 ? 27.89297 6.03887 -8.74396 1.000 26.76600 235 TRP A O 1
ATOM 1616 N N . LYS A 1 214 ? 26.74032 4.57609 -9.98837 1.000 19.85341 236 LYS A N 1
ATOM 1617 C CA . LYS A 1 214 ? 25.56006 4.75958 -9.16329 1.000 17.37654 236 LYS A CA 1
ATOM 1618 C C . LYS A 1 214 ? 25.75331 4.03287 -7.84335 1.000 22.40560 236 LYS A C 1
ATOM 1619 O O . LYS A 1 214 ? 26.28524 2.91668 -7.79892 1.000 20.43070 236 LYS A O 1
ATOM 1625 N N . ILE A 1 215 ? 25.29250 4.65349 -6.75823 1.000 16.26361 237 ILE A N 1
ATOM 1626 C CA . ILE A 1 215 ? 25.44444 4.04665 -5.44138 1.000 16.53107 237 ILE A CA 1
ATOM 1627 C C . ILE A 1 215 ? 24.25952 4.45125 -4.57546 1.000 16.75416 237 ILE A C 1
ATOM 1628 O O . ILE A 1 215 ? 23.82106 5.60521 -4.60208 1.000 18.70057 237 ILE A O 1
ATOM 1633 N N . GLY A 1 216 ? 23.76282 3.49157 -3.80311 1.000 13.67900 238 GLY A N 1
ATOM 1634 C CA . GLY A 1 216 ? 22.86780 3.77723 -2.68763 1.000 14.08742 238 GLY A CA 1
ATOM 1635 C C . GLY A 1 216 ? 23.54042 3.29274 -1.41613 1.000 16.39843 238 GLY A C 1
ATOM 1636 O O . GLY A 1 216 ? 24.23401 2.28290 -1.42383 1.000 16.78748 238 GLY A O 1
ATOM 1637 N N . ASP A 1 217 ? 23.30523 4.00141 -0.31186 1.000 15.25831 239 ASP A N 1
ATOM 1638 C CA . ASP A 1 217 ? 24.01192 3.62268 0.91123 1.000 14.89724 239 ASP A CA 1
ATOM 1639 C C . ASP A 1 217 ? 23.22411 4.05469 2.14674 1.000 15.49207 239 ASP A C 1
ATOM 1640 O O . ASP A 1 217 ? 22.35043 4.93297 2.09122 1.000 16.97245 239 ASP A O 1
ATOM 1645 N N . LYS A 1 218 ? 23.57751 3.42690 3.27906 1.000 14.39034 240 LYS A N 1
ATOM 1646 C CA . LYS A 1 218 ? 23.09566 3.81681 4.59895 1.000 13.40950 240 LYS A CA 1
ATOM 1647 C C . LYS A 1 218 ? 24.27768 3.79104 5.56287 1.000 16.51221 240 LYS A C 1
ATOM 1648 O O . LYS A 1 218 ? 24.95283 2.76035 5.68800 1.000 16.50619 240 LYS A O 1
ATOM 1654 N N . THR A 1 219 ? 24.49647 4.90991 6.25404 1.000 16.86527 241 THR A N 1
ATOM 1655 C CA . THR A 1 219 ? 25.59840 5.08766 7.19959 1.000 16.05916 241 THR A CA 1
ATOM 1656 C C . THR A 1 219 ? 25.17443 4.74042 8.62713 1.000 16.85337 241 THR A C 1
ATOM 1657 O O . THR A 1 219 ? 23.97730 4.65395 8.96966 1.000 17.49998 241 THR A O 1
ATOM 1661 N N . GLY A 1 220 ? 26.17781 4.59110 9.50327 1.000 16.54344 242 GLY A N 1
ATOM 1662 C CA . GLY A 1 220 ? 25.94914 4.60327 10.93925 1.000 19.39692 242 GLY A CA 1
ATOM 1663 C C . GLY A 1 220 ? 27.20963 5.08282 11.63173 1.000 18.69929 242 GLY A C 1
ATOM 1664 O O . GLY A 1 220 ? 28.30564 5.02025 11.06319 1.000 19.45860 242 GLY A O 1
ATOM 1665 N N . SER A 1 221 ? 27.04419 5.60447 12.83750 1.000 18.47660 243 SER A N 1
ATOM 1666 C CA . SER A 1 221 ? 28.15996 6.09995 13.63512 1.000 20.48126 243 SER A CA 1
ATOM 1667 C C . SER A 1 221 ? 27.72178 6.16869 15.09042 1.000 26.84494 243 SER A C 1
ATOM 1668 O O . SER A 1 221 ? 26.53850 6.34536 15.40208 1.000 25.85258 243 SER A O 1
ATOM 1671 N N . ASN A 1 222 ? 28.68924 6.04461 15.99801 1.000 26.69356 244 ASN A N 1
ATOM 1672 C CA . ASN A 1 222 ? 28.39534 6.27730 17.40267 1.000 29.64660 244 ASN A CA 1
ATOM 1673 C C . ASN A 1 222 ? 29.00959 7.56483 17.92398 1.000 33.26775 244 ASN A C 1
ATOM 1674 O O . ASN A 1 222 ? 28.82913 7.89330 19.10455 1.000 36.07868 244 ASN A O 1
ATOM 1679 N N . GLY A 1 223 ? 29.73477 8.29630 17.07658 1.000 34.11654 245 GLY A N 1
ATOM 1680 C CA . GLY A 1 223 ? 30.33905 9.55626 17.44634 1.000 37.50889 245 GLY A CA 1
ATOM 1681 C C . GLY A 1 223 ? 31.67532 9.46633 18.15475 1.000 41.76354 245 GLY A C 1
ATOM 1682 O O . GLY A 1 223 ? 32.31933 10.50549 18.35321 1.000 49.43698 245 GLY A O 1
ATOM 1683 N N . THR A 1 224 ? 32.12358 8.27305 18.54395 1.000 34.74919 246 THR A N 1
ATOM 1684 C CA . THR A 1 224 ? 33.33528 8.17906 19.35388 1.000 35.49571 246 THR A CA 1
ATOM 1685 C C . THR A 1 224 ? 34.37394 7.22836 18.77526 1.000 33.52911 246 THR A C 1
ATOM 1686 O O . THR A 1 224 ? 35.57628 7.46676 18.92975 1.000 35.88063 246 THR A O 1
ATOM 1690 N N . ASP A 1 225 ? 33.94176 6.14291 18.13336 1.000 28.57439 247 ASP A N 1
ATOM 1691 C CA . ASP A 1 225 ? 34.90615 5.14952 17.67022 1.000 26.34206 247 ASP A CA 1
ATOM 1692 C C . ASP A 1 225 ? 34.38973 4.23819 16.56830 1.000 25.22137 247 ASP A C 1
ATOM 1693 O O . ASP A 1 225 ? 35.13457 3.38751 16.06990 1.000 25.35717 247 ASP A O 1
ATOM 1698 N N . THR A 1 226 ? 33.12389 4.38996 16.14925 1.000 23.70542 248 THR A N 1
ATOM 1699 C CA . THR A 1 226 ? 32.52352 3.44991 15.21927 1.000 21.46699 248 THR A CA 1
ATOM 1700 C C . THR A 1 226 ? 31.94028 4.21068 14.04140 1.000 23.34555 248 THR A C 1
ATOM 1701 O O . THR A 1 226 ? 31.24812 5.21620 14.22912 1.000 24.23545 248 THR A O 1
ATOM 1705 N N . ARG A 1 227 ? 32.25375 3.75307 12.83520 1.000 20.72160 249 ARG A N 1
ATOM 1706 C CA . ARG A 1 227 ? 31.71337 4.34578 11.62212 1.000 19.73684 249 ARG A CA 1
ATOM 1707 C C . ARG A 1 227 ? 31.43798 3.21703 10.65407 1.000 19.78517 249 ARG A C 1
ATOM 1708 O O . ARG A 1 227 ? 32.33622 2.42435 10.35500 1.000 19.01201 249 ARG A O 1
ATOM 1716 N N . ASN A 1 228 ? 30.20093 3.15516 10.13531 1.000 17.66806 250 ASN A N 1
ATOM 1717 C CA . ASN A 1 228 ? 29.77562 2.07684 9.26470 1.000 16.42355 250 ASN A CA 1
ATOM 1718 C C . ASN A 1 228 ? 29.11213 2.65374 8.01697 1.000 15.41726 250 ASN A C 1
ATOM 1719 O O . ASN A 1 228 ? 28.53859 3.74687 8.05540 1.000 17.00984 250 ASN A O 1
ATOM 1724 N N . ASP A 1 229 ? 29.14942 1.88125 6.93132 1.000 15.69959 251 ASP A N 1
ATOM 1725 C CA . ASP A 1 229 ? 28.43028 2.26321 5.71515 1.000 13.83376 251 ASP A CA 1
ATOM 1726 C C . ASP A 1 229 ? 28.15232 0.99448 4.92181 1.000 15.56603 251 ASP A C 1
ATOM 1727 O O . ASP A 1 229 ? 29.04113 0.15709 4.75769 1.000 17.87185 251 ASP A O 1
ATOM 1732 N N . ILE A 1 230 ? 26.92148 0.85064 4.42811 1.000 17.24259 252 ILE A N 1
ATOM 1733 C CA . ILE A 1 230 ? 26.54278 -0.31821 3.64555 1.000 15.80838 252 ILE A CA 1
ATOM 1734 C C . ILE A 1 230 ? 25.95436 0.19233 2.34129 1.000 16.48824 252 ILE A C 1
ATOM 1735 O O . ILE A 1 230 ? 25.29537 1.23457 2.33017 1.000 16.16571 252 ILE A O 1
ATOM 1740 N N . ALA A 1 231 ? 26.28186 -0.47277 1.23056 1.000 14.68463 253 ALA A N 1
ATOM 1741 C CA . ALA A 1 231 ? 25.94590 0.13137 -0.05576 1.000 14.45160 253 ALA A CA 1
ATOM 1742 C C . ALA A 1 231 ? 25.60919 -0.90642 -1.10688 1.000 15.09699 253 ALA A C 1
ATOM 1743 O O . ALA A 1 231 ? 26.04028 -2.06779 -1.02715 1.000 16.66502 253 ALA A O 1
ATOM 1745 N N . ILE A 1 232 ? 24.81750 -0.47023 -2.09471 1.000 13.55683 254 ILE A N 1
ATOM 1746 C CA . ILE A 1 232 ? 24.66192 -1.16350 -3.36702 1.000 14.07099 254 ILE A CA 1
ATOM 1747 C C . ILE A 1 232 ? 25.26353 -0.26351 -4.43522 1.000 13.78369 254 ILE A C 1
ATOM 1748 O O . ILE A 1 232 ? 25.02198 0.95671 -4.43887 1.000 15.25781 254 ILE A O 1
ATOM 1753 N N . ILE A 1 233 ? 26.11398 -0.84628 -5.29434 1.000 15.34485 255 ILE A N 1
ATOM 1754 C CA . ILE A 1 233 ? 26.98027 -0.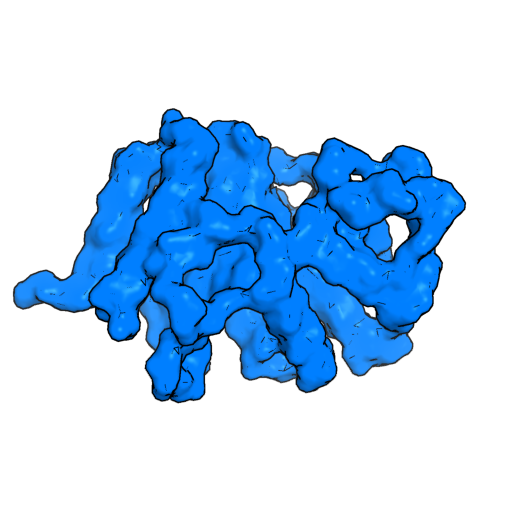09271 -6.18701 1.000 15.95960 255 ILE A CA 1
ATOM 1755 C C . ILE A 1 233 ? 26.88074 -0.68082 -7.59219 1.000 16.99201 255 ILE A C 1
ATOM 1756 O O . ILE A 1 233 ? 26.96470 -1.90465 -7.76638 1.000 17.96485 255 ILE A O 1
ATOM 1761 N N . TRP A 1 234 ? 26.72826 0.18525 -8.59459 1.000 17.21487 256 TRP A N 1
ATOM 1762 C CA . TRP A 1 234 ? 26.66141 -0.24150 -9.99385 1.000 17.16764 256 TRP A CA 1
ATOM 1763 C C . TRP A 1 234 ? 27.85504 0.33418 -10.73724 1.000 21.68959 256 TRP A C 1
ATOM 1764 O O . TRP A 1 234 ? 27.82351 1.50816 -11.15798 1.000 23.06715 256 TRP A O 1
ATOM 1775 N N . PRO A 1 235 ? 28.91938 -0.43528 -10.94658 1.000 19.54956 257 PRO A N 1
ATOM 1776 C CA . PRO A 1 235 ? 29.97577 0.02345 -11.84080 1.000 22.54442 257 PRO A CA 1
ATOM 1777 C C . PRO A 1 235 ? 29.42738 0.10768 -13.25416 1.000 23.67519 257 PRO A C 1
ATOM 1778 O O . PRO A 1 235 ? 28.66270 -0.77200 -13.67795 1.000 24.00207 257 PRO A O 1
ATOM 1782 N N . PRO A 1 236 ? 29.77703 1.14360 -14.01597 1.000 23.77551 258 PRO A N 1
ATOM 1783 C CA . PRO A 1 236 ? 29.11594 1.34479 -15.31624 1.000 23.62615 258 PRO A CA 1
ATOM 1784 C C . PRO A 1 236 ? 29.33441 0.15568 -16.23743 1.000 29.16925 258 PRO A C 1
ATOM 1785 O O . PRO A 1 236 ? 30.46176 -0.33657 -16.39065 1.000 27.15056 258 PRO A O 1
ATOM 1789 N N . GLY A 1 237 ? 28.23695 -0.30917 -16.84455 1.000 25.28170 259 GLY A N 1
ATOM 1790 C CA . GLY A 1 237 ? 28.27750 -1.41033 -17.78070 1.000 26.99890 259 GLY A CA 1
ATOM 1791 C C . GLY A 1 237 ? 28.25120 -2.80108 -17.17475 1.000 27.55963 259 GLY A C 1
ATOM 1792 O O . GLY A 1 237 ? 28.12135 -3.77923 -17.91719 1.000 32.87938 259 GLY A O 1
ATOM 1793 N N . ARG A 1 238 ? 28.40831 -2.93672 -15.86387 1.000 26.45144 260 ARG A N 1
ATOM 1794 C CA . ARG A 1 238 ? 28.46503 -4.26254 -15.27019 1.000 28.41055 260 ARG A CA 1
ATOM 1795 C C . ARG A 1 238 ? 27.07677 -4.89651 -15.28087 1.000 26.99318 260 ARG A C 1
ATOM 1796 O O . ARG A 1 238 ? 26.06552 -4.21449 -15.12119 1.000 28.40487 260 ARG A O 1
ATOM 1804 N N . ALA A 1 239 ? 27.04121 -6.22206 -15.46171 1.000 26.20616 261 ALA A N 1
ATOM 1805 C CA . ALA A 1 239 ? 25.76675 -6.91085 -15.63298 1.000 29.80423 261 ALA A CA 1
ATOM 1806 C C . ALA A 1 239 ? 24.92297 -6.89415 -14.36572 1.000 28.06468 261 ALA A C 1
ATOM 1807 O O . ALA A 1 239 ? 23.69775 -7.03892 -14.45181 1.000 29.65989 261 ALA A O 1
ATOM 1809 N N . ALA A 1 240 ? 25.53634 -6.72430 -13.19968 1.000 23.24086 262 ALA A N 1
ATOM 1810 C CA . ALA A 1 240 ? 24.79601 -6.75366 -11.94362 1.000 21.08362 262 ALA A CA 1
ATOM 1811 C C . ALA A 1 240 ? 25.54850 -5.94983 -10.89505 1.000 20.75412 262 ALA A C 1
ATOM 1812 O O . ALA A 1 240 ? 26.78330 -5.85704 -10.95426 1.000 20.73991 262 ALA A O 1
ATOM 1814 N N . PRO A 1 241 ? 24.85005 -5.38475 -9.91376 1.000 17.69512 263 PRO A N 1
ATOM 1815 C CA . PRO A 1 241 ? 25.52237 -4.55717 -8.90525 1.000 16.30809 263 PRO A CA 1
ATOM 1816 C C . PRO A 1 241 ? 26.30079 -5.37114 -7.87463 1.000 17.82284 263 PRO A C 1
ATOM 1817 O O . PRO A 1 241 ? 26.13555 -6.58273 -7.71035 1.000 19.08735 263 PRO A O 1
ATOM 1821 N N . LEU A 1 242 ? 27.17660 -4.65960 -7.17988 1.000 17.58635 264 LEU A N 1
ATOM 1822 C CA . LEU A 1 242 ? 27.93137 -5.17011 -6.04553 1.000 18.01748 264 LEU A CA 1
ATOM 1823 C C . LEU A 1 242 ? 27.27482 -4.67874 -4.76291 1.000 19.15192 264 LEU A C 1
ATOM 1824 O O . LEU A 1 242 ? 26.72241 -3.57364 -4.72259 1.000 17.52581 264 LEU A O 1
ATOM 1829 N N . LEU A 1 243 ? 27.31202 -5.51389 -3.72077 1.000 17.06391 265 LEU A N 1
ATOM 1830 C CA . LEU A 1 243 ? 26.94296 -5.10764 -2.36482 1.000 14.65263 265 LEU A CA 1
ATOM 1831 C C . LEU A 1 243 ? 28.23611 -4.98800 -1.56801 1.000 17.87518 265 LEU A C 1
ATOM 1832 O O . LEU A 1 243 ? 29.14268 -5.82125 -1.69922 1.000 17.94843 265 LEU A O 1
ATOM 1837 N N . LEU A 1 244 ? 28.34657 -3.91357 -0.80341 1.000 14.25954 266 LEU A N 1
ATOM 1838 C CA . LEU A 1 244 ? 29.57947 -3.63159 -0.06931 1.000 15.28144 266 LEU A CA 1
ATOM 1839 C C . LEU A 1 244 ? 29.19275 -3.17930 1.33004 1.000 14.65636 266 LEU A C 1
ATOM 1840 O O . LEU A 1 244 ? 28.48804 -2.17377 1.49986 1.000 18.12387 266 LEU A O 1
ATOM 1845 N N . THR A 1 245 ? 29.68090 -3.89058 2.34404 1.000 16.52583 267 THR A N 1
ATOM 1846 C CA . THR A 1 245 ? 29.44318 -3.50301 3.72282 1.000 15.57696 267 THR A CA 1
ATOM 1847 C C . THR A 1 245 ? 30.77582 -3.16914 4.36291 1.000 16.15430 267 THR A C 1
ATOM 1848 O O . THR A 1 245 ? 31.77519 -3.83191 4.11309 1.000 18.29615 267 THR A O 1
ATOM 1852 N N . ALA A 1 246 ? 30.78049 -2.13923 5.20086 1.000 16.11096 268 ALA A N 1
ATOM 1853 C CA . ALA A 1 246 ? 32.00938 -1.73370 5.87047 1.000 17.14658 268 ALA A CA 1
ATOM 1854 C C . ALA A 1 246 ? 31.66189 -1.27963 7.27083 1.000 17.22568 268 ALA A C 1
ATOM 1855 O O . ALA A 1 246 ? 30.89958 -0.32035 7.44678 1.000 19.25320 268 ALA A O 1
ATOM 1857 N N . TYR A 1 247 ? 32.22974 -1.96737 8.25768 1.000 16.45715 269 TYR A N 1
ATOM 1858 C CA . TYR A 1 247 ? 31.94859 -1.71823 9.66929 1.000 17.91762 269 TYR A CA 1
ATOM 1859 C C . TYR A 1 247 ? 33.27609 -1.47095 10.36591 1.000 19.66019 269 TYR A C 1
ATOM 1860 O O . TYR A 1 247 ? 34.11632 -2.37100 10.43634 1.000 20.67938 269 TYR A O 1
ATOM 1869 N N . LEU A 1 248 ? 33.46670 -0.26477 10.88875 1.000 18.53654 270 LEU A N 1
ATOM 1870 C CA . LEU A 1 248 ? 34.68656 0.09779 11.60407 1.000 19.44902 270 LEU A CA 1
ATOM 1871 C C . LEU A 1 248 ? 34.31270 0.36038 13.05605 1.000 22.77100 270 LEU A C 1
ATOM 1872 O O . LEU A 1 248 ? 33.50725 1.25064 13.33552 1.000 23.03591 270 LEU A O 1
ATOM 1877 N N . ASN A 1 249 ? 34.91710 -0.39247 13.97452 1.000 21.94520 271 ASN A N 1
ATOM 1878 C CA . ASN A 1 249 ? 34.46832 -0.42528 15.36171 1.000 20.24617 271 ASN A CA 1
ATOM 1879 C C . ASN A 1 249 ? 35.69238 -0.38726 16.26954 1.000 22.51548 271 ASN A C 1
ATOM 1880 O O . ASN A 1 249 ? 36.63300 -1.15117 16.04885 1.000 24.89439 271 ASN A O 1
ATOM 1885 N N . GLY A 1 250 ? 35.69240 0.48606 17.28494 1.000 22.94988 272 GLY A N 1
ATOM 1886 C CA . GLY A 1 250 ? 36.84827 0.57084 18.16705 1.000 24.60167 272 GLY A CA 1
ATOM 1887 C C . GLY A 1 250 ? 38.02938 1.33349 17.60097 1.000 24.91778 272 GLY A C 1
ATOM 1888 O O . GLY A 1 250 ? 39.13588 1.22756 18.14788 1.000 26.72888 272 GLY A O 1
ATOM 1889 N N . ALA A 1 251 ? 37.81979 2.12744 16.54882 1.000 23.92359 273 ALA A N 1
ATOM 1890 C CA . ALA A 1 251 ? 38.91268 2.89371 15.95277 1.000 26.20390 273 ALA A CA 1
ATOM 1891 C C . ALA A 1 251 ? 39.43053 3.94200 16.92828 1.000 31.24513 273 ALA A C 1
ATOM 1892 O O . ALA A 1 251 ? 38.66773 4.57567 17.66882 1.000 30.17048 273 ALA A O 1
ATOM 1894 N N . THR A 1 252 ? 40.74449 4.12096 16.93958 1.000 27.03142 274 THR A N 1
ATOM 1895 C CA . THR A 1 252 ? 41.35798 5.09910 17.82628 1.000 30.38305 274 THR A CA 1
ATOM 1896 C C . THR A 1 252 ? 41.77428 6.37308 17.10441 1.000 33.96713 274 THR A C 1
ATOM 1897 O O . THR A 1 252 ? 42.36332 7.25400 17.72946 1.000 41.11551 274 THR A O 1
ATOM 1901 N N . VAL A 1 253 ? 41.51309 6.47656 15.80418 1.000 30.79477 275 VAL A N 1
ATOM 1902 C CA . VAL A 1 253 ? 41.72937 7.70523 15.04592 1.000 32.54590 275 VAL A CA 1
ATOM 1903 C C . VAL A 1 253 ? 40.49071 8.58746 15.14571 1.000 33.46607 275 VAL A C 1
ATOM 1904 O O . VAL A 1 253 ? 39.42926 8.13003 15.59361 1.000 35.24719 275 VAL A O 1
ATOM 1908 N N . ASP A 1 254 ? 40.60563 9.85229 14.72919 1.000 30.80149 276 ASP A N 1
ATOM 1909 C CA . ASP A 1 254 ? 39.50640 10.79819 14.90591 1.000 34.02309 276 ASP A CA 1
ATOM 1910 C C . ASP A 1 254 ? 38.37310 10.56113 13.90214 1.000 31.18360 276 ASP A C 1
ATOM 1911 O O . ASP A 1 254 ? 38.41773 9.65621 13.06563 1.000 28.32807 276 ASP A O 1
ATOM 1916 N N . ALA A 1 255 ? 37.32300 11.38398 14.01035 1.000 32.97663 277 ALA A N 1
ATOM 1917 C CA . ALA A 1 255 ? 36.10445 11.13274 13.24603 1.000 34.13493 277 ALA A CA 1
ATOM 1918 C C . ALA A 1 255 ? 36.34897 11.27104 11.75529 1.000 34.46647 277 ALA A C 1
ATOM 1919 O O . ALA A 1 255 ? 35.86592 10.45114 10.97427 1.000 28.76500 277 ALA A O 1
ATOM 1921 N N . ALA A 1 256 ? 37.10520 12.29606 11.34285 1.000 34.59115 278 ALA A N 1
ATOM 1922 C CA . ALA A 1 256 ? 37.39457 12.46574 9.92037 1.000 33.17164 278 ALA A CA 1
ATOM 1923 C C . ALA A 1 256 ? 38.22263 11.30321 9.38490 1.000 31.34235 278 ALA A C 1
ATOM 1924 O O . ALA A 1 256 ? 38.02165 10.85777 8.24466 1.000 28.98607 278 ALA A O 1
ATOM 1926 N N . ALA A 1 257 ? 39.15594 10.79460 10.19273 1.000 31.37603 279 ALA A N 1
ATOM 1927 C CA . ALA A 1 257 ? 39.93720 9.63567 9.77292 1.000 26.80948 279 ALA A CA 1
ATOM 1928 C C . ALA A 1 257 ? 39.08298 8.37959 9.70445 1.000 26.25371 279 ALA A C 1
ATOM 1929 O O . ALA A 1 257 ? 39.32321 7.51086 8.85828 1.000 26.86517 279 ALA A O 1
ATOM 1931 N N . ARG A 1 258 ? 38.06245 8.27621 10.55710 1.000 25.80889 280 ARG A N 1
ATOM 1932 C CA . ARG A 1 258 ? 37.16084 7.13297 10.45480 1.000 21.79963 280 ARG A CA 1
ATOM 1933 C C . ARG A 1 258 ? 36.35894 7.17887 9.15848 1.000 22.15806 280 ARG A C 1
ATOM 1934 O O . ARG A 1 258 ? 36.21824 6.15010 8.48268 1.000 24.90667 280 ARG A O 1
ATOM 1942 N N . ASP A 1 259 ? 35.83832 8.35788 8.79038 1.000 23.97487 281 ASP A N 1
ATOM 1943 C CA . ASP A 1 259 ? 35.17571 8.50647 7.48782 1.000 23.28877 281 ASP A CA 1
ATOM 1944 C C . ASP A 1 259 ? 36.13911 8.18385 6.35020 1.000 23.95609 281 ASP A C 1
ATOM 1945 O O . ASP A 1 259 ? 35.77341 7.48673 5.39360 1.000 22.71867 281 ASP A O 1
ATOM 1950 N N . ALA A 1 260 ? 37.37376 8.71373 6.42641 1.000 23.18779 282 ALA A N 1
ATOM 1951 C CA . ALA A 1 260 ? 38.34937 8.51634 5.34941 1.000 22.29488 282 ALA A CA 1
ATOM 1952 C C . ALA A 1 260 ? 38.74979 7.05178 5.20329 1.000 21.60892 282 ALA A C 1
ATOM 1953 O O . ALA A 1 260 ? 39.14657 6.62035 4.10370 1.000 22.66623 282 ALA A O 1
ATOM 1955 N N . ALA A 1 261 ? 38.65914 6.28130 6.29154 1.000 20.09926 283 ALA A N 1
ATOM 1956 C CA . ALA A 1 261 ? 38.88810 4.84257 6.21994 1.000 21.94163 283 ALA A CA 1
ATOM 1957 C C . ALA A 1 261 ? 37.83181 4.16347 5.35491 1.000 23.39318 283 ALA A C 1
ATOM 1958 O O . ALA A 1 261 ? 38.15037 3.27231 4.56263 1.000 21.44567 283 ALA A O 1
ATOM 1960 N N . LEU A 1 262 ? 36.56683 4.56802 5.48962 1.000 20.52514 284 LEU A N 1
ATOM 1961 C CA . LEU A 1 262 ? 35.53321 3.98860 4.63628 1.000 18.90797 284 LEU A CA 1
ATOM 1962 C C . LEU A 1 262 ? 35.68349 4.44215 3.18970 1.000 19.14774 284 LEU A C 1
ATOM 1963 O O . LEU A 1 262 ? 35.44751 3.65613 2.26932 1.000 18.58883 284 LEU A O 1
ATOM 1968 N N . LYS A 1 263 ? 36.03909 5.71791 2.96673 1.000 20.32737 285 LYS A N 1
ATOM 1969 C CA . LYS A 1 263 ? 36.43340 6.16815 1.63043 1.000 21.62817 285 LYS A CA 1
ATOM 1970 C C . LYS A 1 263 ? 37.50695 5.26177 1.02965 1.000 21.94423 285 LYS A C 1
ATOM 1971 O O . LYS A 1 263 ? 37.41684 4.85593 -0.13658 1.000 20.84695 285 LYS A O 1
ATOM 1977 N N . ALA A 1 264 ? 38.51221 4.90841 1.83089 1.000 21.33541 286 ALA A N 1
ATOM 1978 C CA . ALA A 1 264 ? 39.59036 4.05823 1.35014 1.000 23.83445 286 ALA A CA 1
ATOM 1979 C C . ALA A 1 264 ? 39.11543 2.64114 1.06742 1.000 20.29814 286 ALA A C 1
ATOM 1980 O O . ALA A 1 264 ? 39.62738 1.99234 0.14991 1.000 22.05011 286 ALA A O 1
ATOM 1982 N N . VAL A 1 265 ? 38.10017 2.16183 1.79491 1.000 19.77060 287 VAL A N 1
ATOM 1983 C CA . VAL A 1 265 ? 37.56129 0.83614 1.50800 1.000 19.18026 287 VAL A CA 1
ATOM 1984 C C . VAL A 1 265 ? 36.96619 0.83036 0.11444 1.000 20.82184 287 VAL A C 1
ATOM 1985 O O . VAL A 1 265 ? 37.21001 -0.08900 -0.67635 1.000 19.74624 287 VAL A O 1
ATOM 1989 N N . ALA A 1 266 ? 36.22796 1.89424 -0.21937 1.000 17.70931 288 ALA A N 1
ATOM 1990 C CA . ALA A 1 266 ? 35.60686 2.01743 -1.53782 1.000 18.81932 288 ALA A CA 1
ATOM 1991 C C . ALA A 1 266 ? 36.64186 2.23917 -2.64549 1.000 18.66310 288 ALA A C 1
ATOM 1992 O O . ALA A 1 266 ? 36.47447 1.73246 -3.76155 1.000 20.88664 288 ALA A O 1
ATOM 1994 N N . GLU A 1 267 ? 37.68174 3.03693 -2.36813 1.000 19.74363 289 GLU A N 1
ATOM 1995 C CA . GLU A 1 267 ? 38.74461 3.23849 -3.34647 1.000 21.83628 289 GLU A CA 1
ATOM 1996 C C . GLU A 1 267 ? 39.39484 1.91485 -3.72768 1.000 21.93035 289 GLU A C 1
ATOM 1997 O O . GLU A 1 267 ? 39.76255 1.70382 -4.89707 1.000 21.55960 289 GLU A O 1
ATOM 2003 N N . ALA A 1 268 ? 39.54356 1.01306 -2.74905 1.000 22.37845 290 ALA A N 1
ATOM 2004 C CA . ALA A 1 268 ? 40.11452 -0.30172 -3.02945 1.000 22.61363 290 ALA A CA 1
ATOM 2005 C C . ALA A 1 268 ? 39.23398 -1.07835 -3.99794 1.000 24.46270 290 ALA A C 1
ATOM 2006 O O . ALA A 1 268 ? 39.72907 -1.7407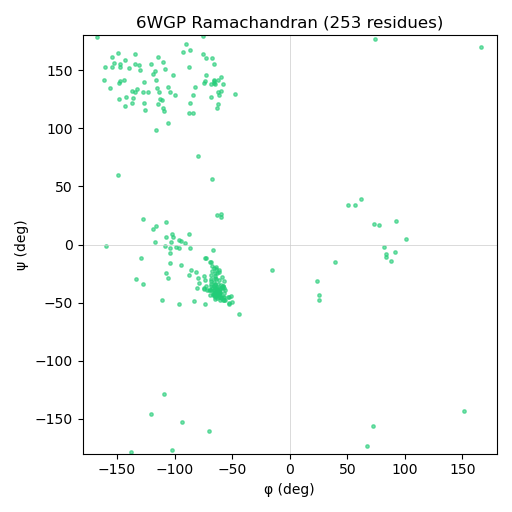0 -4.91815 1.000 25.71602 290 ALA A O 1
ATOM 2008 N N . VAL A 1 269 ? 37.91720 -1.01179 -3.81329 1.000 20.83191 291 VAL A N 1
ATOM 2009 C CA . VAL A 1 269 ? 37.03384 -1.69622 -4.74603 1.000 20.22668 291 VAL A CA 1
ATOM 2010 C C . VAL A 1 269 ? 37.06050 -1.01891 -6.11181 1.000 22.65114 291 VAL A C 1
ATOM 2011 O O . VAL A 1 269 ? 37.15533 -1.68473 -7.15135 1.000 26.65511 291 VAL A O 1
ATOM 2015 N N . ARG A 1 270 ? 37.01201 0.31381 -6.13389 1.000 22.02547 292 ARG A N 1
ATOM 2016 C CA . ARG A 1 270 ? 37.15583 1.05840 -7.38525 1.000 23.82694 292 ARG A CA 1
ATOM 2017 C C . ARG A 1 270 ? 38.41938 0.66811 -8.16723 1.000 23.19717 292 ARG A C 1
ATOM 2018 O O . ARG A 1 270 ? 38.36041 0.39300 -9.37392 1.000 26.54355 292 ARG A O 1
ATOM 2026 N N . ASP A 1 271 ? 39.57382 0.66252 -7.48936 1.000 22.35594 293 ASP A N 1
ATOM 2027 C CA . ASP A 1 271 ? 40.85475 0.48587 -8.16688 1.000 24.45642 293 ASP A CA 1
ATOM 2028 C C . ASP A 1 271 ? 41.05283 -0.94705 -8.63105 1.000 26.63930 293 ASP A C 1
ATOM 2029 O O . ASP A 1 271 ? 41.68106 -1.18546 -9.67037 1.000 32.95316 293 ASP A O 1
ATOM 2034 N N . LEU A 1 272 ? 40.57751 -1.91255 -7.84808 1.000 26.85554 294 LEU A N 1
ATOM 2035 C CA . LEU A 1 272 ? 40.95238 -3.30017 -8.07410 1.000 33.86933 294 LEU A CA 1
ATOM 2036 C C . LEU A 1 272 ? 39.83929 -4.15614 -8.64759 1.000 31.77054 294 LEU A C 1
ATOM 2037 O O . LEU A 1 272 ? 40.12940 -5.14729 -9.31913 1.000 34.86856 294 LEU A O 1
ATOM 2042 N N . VAL A 1 273 ? 38.57891 -3.78435 -8.42917 1.000 30.76272 295 VAL A N 1
ATOM 2043 C CA . VAL A 1 273 ? 37.45635 -4.56688 -8.90997 1.000 34.29578 295 VAL A CA 1
ATOM 2044 C C . VAL A 1 273 ? 36.76517 -3.92828 -10.11882 1.000 42.01512 295 VAL A C 1
ATOM 2045 O O . VAL A 1 273 ? 36.25067 -4.65478 -10.98024 1.000 38.52650 295 VAL A O 1
ATOM 2049 N N . GLY A 1 274 ? 36.79130 -2.60180 -10.24651 1.000 48.14617 296 GLY A N 1
ATOM 2050 C CA . GLY A 1 274 ? 36.28269 -1.95268 -11.45574 1.000 50.24367 296 GLY A CA 1
ATOM 2051 C C . GLY A 1 274 ? 37.37208 -1.59341 -12.45340 1.000 54.91000 296 GLY A C 1
ATOM 2052 O O . GLY A 1 274 ? 37.18303 -0.79203 -13.38133 1.000 52.05497 296 GLY A O 1
#

Solvent-accessible surface area: 11144 Å² total

Secondary structure (DSSP, 8-state):
---S---HHHHHHHHHHH-SEEEEEEEETTT--EEEESTTS-B--TTHHHHHHHHHHHHHHTTSS-TT-EEE--TT-----TTGGGGTTSEEEHHHHHHH-----HHHHHHHGGGGTHHHHHHHHHHHTT-SS------S------TT--TT-B-S---HHHHHHHHSSSS-HHHHHHHHH----SS-TTTGGGGS-TTSEEEEEEEE-SSS-EEEEEEEE-TT-SS-EEEEEEEES--S-HHHHHHHHHHHHHHHHHHT-

Sequence (261 aa):
VVNVDDLRRARWAEIQRGTGGRLGTCLLDSGSGWRIGQRENERFPCSTFKFVLAAAAVLQQRVDKGELLRLTQQIKIRASDLEHAPVTERRHVGGSLSVAELCQATTIHSDNPAANLLFPLIGDPPGLTRFLRGIGDTKTRSDRLEPANGFAPGEPRDTTTPAAAATLRTLLLGDALQPASRKQLTAWIDNRTGDDCLRAGLPRDWKIGDKTGSNGTDTRNDIAIIWPPGRAAPLLLTAYLNGATVDAAARDAALKAVAEAVRDLVG

Nearest PDB structures (foldseek):
  6wgp-assembly1_A  TM=1.003E+00  e=3.328E-50  Xanthomonas campestris pv. campestris
  8isp-assembly1_A  TM=9.827E-01  e=2.848E-33  Stenotrophomonas sp. KCTC 12332
  4opq-assembly1_A  TM=9.388E-01  e=5.749E-26  Escherichia coli
  3sh8-assembly2_B  TM=9.093E-01  e=1.535E-21  Bacillus licheniformis
  4ebp-assembly2_B  TM=8.736E-01  e=1.507E-20  Mycobacterium tuberculosis

InterPro domains:
  IPR000871 Beta-lactamase, class-A [PR00118] (39-63)
  IPR000871 Beta-lactamase, class-A [PR00118] (70-87)
  IPR000871 Beta-lactamase, class-A [PR00118] (112-137)
  IPR000871 Beta-lactamase, class-A [PR00118] (148-172)
  IPR000871 Beta-lactamase, class-A [PR00118] (174-199)
  IPR000871 Beta-lactamase, class-A [PR00118] (210-225)
  IPR000871 Beta-lactamase, class-A [PR00118] (227-242)
  IPR000871 Beta-lactamase, class-A [PTHR35333] (6-294)
  IPR006311 Twin-arginine translocation pathway, signal sequence [PS51318] (1-25)
  IPR012338 Beta-lactamase/transpeptidase-like [G3DSA:3.40.710.10] (34-295)
  IPR012338 Beta-lactamase/transpeptidase-like [SSF56601] (36-293)
  IPR023650 Beta-lactamase, class-A active site [PS00146] (72-87)
  IPR045155 Beta-lactamase class A, catalytic domain [PF13354] (41-291)

Foldseek 3Di:
DCALLVLVVLLVVLCVVFPFDKWKKKAFLVPRDIDIGQQPDKFAFLVCLLLLLLLLQLCVQVVNDDQQDWFAQAPVQDDQAVPSVVAHVHTDGLVVLSLCVLRVGQSSSVRSQVVQPHQVSSQVLCVVLPLPQAGADDGPPVSDDDVPDRHRIDGNNSLVVCCCRLPNVSGPPVSNVSSQVSLSRNPQCLALVLQADPPKRKDKDWTDPQAWKIWMWMWIHDPPDPGIMTMIIITGRTPDHPSSNRVSRSSSNNSCRVRVD